Protein AF-A0AAE9AAY5-F1 (afdb_monomer_lite)

Structure (mmCIF, N/CA/C/O backbone):
data_AF-A0AAE9AAY5-F1
#
_entry.id   AF-A0AAE9AAY5-F1
#
loop_
_atom_site.group_PDB
_atom_site.id
_atom_site.type_symbol
_atom_site.label_atom_id
_atom_site.label_alt_id
_atom_site.label_comp_id
_atom_site.label_asym_id
_atom_site.label_entity_id
_atom_site.label_seq_id
_atom_site.pdbx_PDB_ins_code
_atom_site.Cartn_x
_atom_site.Cartn_y
_atom_site.Cartn_z
_atom_site.occupancy
_atom_site.B_iso_or_equiv
_atom_site.auth_seq_id
_atom_site.auth_comp_id
_atom_site.auth_asym_id
_atom_site.auth_atom_id
_atom_site.pdbx_PDB_model_num
ATOM 1 N N . MET A 1 1 ? 71.561 37.597 -161.213 1.00 54.75 1 MET A N 1
ATOM 2 C CA . MET A 1 1 ? 71.718 37.042 -159.851 1.00 54.75 1 MET A CA 1
ATOM 3 C C . MET A 1 1 ? 71.794 35.532 -160.003 1.00 54.75 1 MET A C 1
ATOM 5 O O . MET A 1 1 ? 70.987 35.009 -160.759 1.00 54.75 1 MET A O 1
ATOM 9 N N . ASP A 1 2 ? 72.793 34.880 -159.408 1.00 61.69 2 ASP A N 1
ATOM 10 C CA . ASP A 1 2 ? 73.158 33.480 -159.681 1.00 61.69 2 ASP A CA 1
ATOM 11 C C . ASP A 1 2 ? 72.419 32.521 -158.727 1.00 61.69 2 ASP A C 1
ATOM 13 O O . ASP A 1 2 ? 72.527 32.661 -157.506 1.00 61.69 2 ASP A O 1
ATOM 17 N N . ALA A 1 3 ? 71.618 31.597 -159.265 1.00 63.41 3 ALA A N 1
ATOM 18 C CA . ALA A 1 3 ? 70.645 30.808 -158.497 1.00 63.41 3 ALA A CA 1
ATOM 19 C C . ALA A 1 3 ? 71.297 29.842 -157.487 1.00 63.41 3 ALA A C 1
ATOM 21 O O . ALA A 1 3 ? 70.730 29.581 -156.426 1.00 63.41 3 ALA A O 1
ATOM 22 N N . GLU A 1 4 ? 72.517 29.372 -157.762 1.00 66.75 4 GLU A N 1
ATOM 23 C CA . GLU A 1 4 ? 73.290 28.533 -156.833 1.00 66.75 4 GLU A CA 1
ATOM 24 C C . GLU A 1 4 ? 73.711 29.276 -155.560 1.00 66.75 4 GLU A C 1
ATOM 26 O O . GLU A 1 4 ? 73.834 28.671 -154.494 1.00 66.75 4 GLU A O 1
ATOM 31 N N . LYS A 1 5 ? 73.919 30.594 -155.650 1.00 67.56 5 LYS A N 1
ATOM 32 C CA . LYS A 1 5 ? 74.363 31.403 -154.512 1.00 67.56 5 LYS A CA 1
ATOM 33 C C . LYS A 1 5 ? 73.232 31.614 -153.503 1.00 67.56 5 LYS A C 1
ATOM 35 O O . LYS A 1 5 ? 73.453 31.488 -152.306 1.00 67.56 5 LYS A O 1
ATOM 40 N N . ILE A 1 6 ? 72.016 31.824 -154.010 1.00 68.81 6 ILE A N 1
ATOM 41 C CA . ILE A 1 6 ? 70.795 31.976 -153.208 1.00 68.81 6 ILE A CA 1
ATOM 42 C C . ILE A 1 6 ? 70.452 30.667 -152.480 1.00 68.81 6 ILE A C 1
ATOM 44 O O . ILE A 1 6 ? 70.093 30.693 -151.308 1.00 68.81 6 ILE A O 1
ATOM 48 N N . ASN A 1 7 ? 70.606 29.509 -153.132 1.00 72.06 7 ASN A N 1
ATOM 49 C CA . ASN A 1 7 ? 70.288 28.221 -152.506 1.00 72.06 7 ASN A CA 1
ATOM 50 C C . ASN A 1 7 ? 71.229 27.889 -151.328 1.00 72.06 7 ASN A C 1
ATOM 52 O O . ASN A 1 7 ? 70.778 27.424 -150.286 1.00 72.06 7 ASN A O 1
ATOM 56 N N . LYS A 1 8 ? 72.525 28.213 -151.449 1.00 72.69 8 LYS A N 1
ATOM 57 C CA . LYS A 1 8 ? 73.493 28.081 -150.344 1.00 72.69 8 LYS A CA 1
ATOM 58 C C . LYS A 1 8 ? 73.204 29.017 -149.170 1.00 72.69 8 LYS A C 1
ATOM 60 O O . LYS A 1 8 ? 73.413 28.623 -148.026 1.00 72.69 8 LYS A O 1
ATOM 65 N N . GLU A 1 9 ? 72.744 30.238 -149.439 1.00 73.00 9 GLU A N 1
ATOM 66 C CA . GLU A 1 9 ? 72.338 31.185 -148.392 1.00 73.00 9 GLU A CA 1
ATOM 67 C C . GLU A 1 9 ? 71.085 30.685 -147.652 1.00 73.00 9 GLU A C 1
ATOM 69 O O . GLU A 1 9 ? 71.072 30.687 -146.422 1.00 73.00 9 GLU A O 1
ATOM 74 N N . TYR A 1 10 ? 70.094 30.134 -148.365 1.00 75.88 10 TYR A N 1
ATOM 75 C CA . TYR A 1 10 ? 68.924 29.508 -147.737 1.00 75.88 10 TYR A CA 1
ATOM 76 C C . TYR A 1 10 ? 69.274 28.261 -146.917 1.00 75.88 10 TYR A C 1
ATOM 78 O O . TYR A 1 10 ? 68.740 28.091 -145.825 1.00 75.88 10 TYR A O 1
ATOM 86 N N . GLU A 1 11 ? 70.178 27.398 -147.390 1.00 74.62 11 GLU A N 1
ATOM 87 C CA . GLU A 1 11 ? 70.647 26.244 -146.608 1.00 74.62 11 GLU A CA 1
ATOM 88 C C . GLU A 1 11 ? 71.372 26.680 -145.326 1.00 74.62 11 GLU A C 1
ATOM 90 O O . GLU A 1 11 ? 71.161 26.088 -144.265 1.00 74.62 11 GLU A O 1
ATOM 95 N N . GLN A 1 12 ? 72.183 27.742 -145.392 1.00 75.81 12 GLN A N 1
ATOM 96 C CA . GLN A 1 12 ? 72.840 28.319 -144.217 1.00 75.81 12 GLN A CA 1
ATOM 97 C C . GLN A 1 12 ? 71.841 28.949 -143.239 1.00 75.81 12 GLN A C 1
ATOM 99 O O . GLN A 1 12 ? 71.964 28.729 -142.033 1.00 75.81 12 GLN A O 1
ATOM 104 N N . GLU A 1 13 ? 70.838 29.683 -143.723 1.00 76.69 13 GLU A N 1
ATOM 105 C CA . GLU A 1 13 ? 69.767 30.222 -142.877 1.00 76.69 13 GLU A CA 1
ATOM 106 C C . GLU A 1 13 ? 68.936 29.110 -142.229 1.00 76.69 13 GLU A C 1
ATOM 108 O O . GLU A 1 13 ? 68.623 29.194 -141.040 1.00 76.69 13 GLU A O 1
ATOM 113 N N . LEU A 1 14 ? 68.629 28.036 -142.964 1.00 80.00 14 LEU A N 1
ATOM 114 C CA . LEU A 1 14 ? 67.888 26.888 -142.440 1.00 80.00 14 LEU A CA 1
ATOM 115 C C . LEU A 1 14 ? 68.685 26.158 -141.348 1.00 80.00 14 LEU A C 1
ATOM 117 O O . LEU A 1 14 ? 68.128 25.817 -140.305 1.00 80.00 14 LEU A O 1
ATOM 121 N N . LEU A 1 15 ? 69.994 25.972 -141.551 1.00 77.25 15 LEU A N 1
ATOM 122 C CA . LEU A 1 15 ? 70.908 25.406 -140.553 1.00 77.25 15 LEU A CA 1
ATOM 123 C C . LEU A 1 15 ? 71.020 26.296 -139.310 1.00 77.25 15 LEU A C 1
ATOM 125 O O . LEU A 1 15 ? 70.983 25.789 -138.191 1.00 77.25 15 LEU A O 1
ATOM 129 N N . LEU A 1 16 ? 71.109 27.619 -139.479 1.00 78.81 16 LEU A N 1
ATOM 130 C CA . LEU A 1 16 ? 71.122 28.571 -138.364 1.00 78.81 16 LEU A CA 1
ATOM 131 C C . LEU A 1 16 ? 69.798 28.564 -137.591 1.00 78.81 16 LEU A C 1
ATOM 133 O O . LEU A 1 16 ? 69.813 28.614 -136.361 1.00 78.81 16 LEU A O 1
ATOM 137 N N . LEU A 1 17 ? 68.661 28.459 -138.283 1.00 81.00 17 LEU A N 1
ATOM 138 C CA . LEU A 1 17 ? 67.335 28.313 -137.674 1.00 81.00 17 LEU A CA 1
ATOM 139 C C . LEU A 1 17 ? 67.209 27.003 -136.890 1.00 81.00 17 LEU A C 1
ATOM 141 O O . LEU A 1 17 ? 66.719 27.017 -135.760 1.00 81.00 17 LEU A O 1
ATOM 145 N N . GLN A 1 18 ? 67.690 25.888 -137.446 1.00 78.69 18 GLN A N 1
ATOM 146 C CA . GLN A 1 18 ? 67.718 24.591 -136.766 1.00 78.69 18 GLN A CA 1
ATOM 147 C C . GLN A 1 18 ? 68.624 24.618 -135.531 1.00 78.69 18 GLN A C 1
ATOM 149 O O . GLN A 1 18 ? 68.211 24.167 -134.462 1.00 78.69 18 GLN A O 1
ATOM 154 N N . LEU A 1 19 ? 69.819 25.207 -135.642 1.00 80.88 19 LEU A N 1
ATOM 155 C CA . LEU A 1 19 ? 70.754 25.351 -134.528 1.00 80.88 19 LEU A CA 1
ATOM 156 C C . LEU A 1 19 ? 70.164 26.228 -133.412 1.00 80.88 19 LEU A C 1
ATOM 158 O O . LEU A 1 19 ? 70.191 25.834 -132.248 1.00 80.88 19 LEU A O 1
ATOM 162 N N . ASN A 1 20 ? 69.560 27.373 -133.754 1.00 82.06 20 ASN A N 1
ATOM 163 C CA . ASN A 1 20 ? 68.877 28.236 -132.783 1.00 82.06 20 ASN A CA 1
ATOM 164 C C . ASN A 1 20 ? 67.676 27.539 -132.128 1.00 82.06 20 ASN A C 1
ATOM 166 O O . ASN A 1 20 ? 67.448 27.706 -130.930 1.00 82.06 20 ASN A O 1
ATOM 170 N N . GLY A 1 21 ? 66.912 26.755 -132.895 1.00 80.69 21 GLY A N 1
ATOM 171 C CA . GLY A 1 21 ? 65.806 25.949 -132.377 1.00 80.69 21 GLY A CA 1
ATOM 172 C C . GLY A 1 21 ? 66.282 24.898 -131.374 1.00 80.69 21 GLY A C 1
ATOM 173 O O . GLY A 1 21 ? 65.744 24.810 -130.271 1.00 80.69 21 GLY A O 1
ATOM 174 N N . MET A 1 22 ? 67.345 24.161 -131.709 1.00 84.31 22 MET A N 1
ATOM 175 C CA . MET A 1 22 ? 67.962 23.181 -130.810 1.00 84.31 22 MET A CA 1
ATOM 176 C C . MET A 1 22 ? 68.548 23.827 -129.552 1.00 84.31 22 MET A C 1
ATOM 178 O O . MET A 1 22 ? 68.373 23.297 -128.457 1.00 84.31 22 MET A O 1
ATOM 182 N N . MET A 1 23 ? 69.211 24.981 -129.676 1.00 83.25 23 MET A N 1
ATOM 183 C CA . MET A 1 23 ? 69.755 25.704 -128.523 1.00 83.25 23 MET A CA 1
ATOM 184 C C . MET A 1 23 ? 68.657 26.159 -127.556 1.00 83.25 23 MET A C 1
ATOM 186 O O . MET A 1 23 ? 68.805 25.974 -126.350 1.00 83.25 23 MET A O 1
ATOM 190 N N . LYS A 1 24 ? 67.539 26.692 -128.067 1.00 83.38 24 LYS A N 1
ATOM 191 C CA . LYS A 1 24 ? 66.390 27.081 -127.233 1.00 83.38 24 LYS A CA 1
ATOM 192 C C . LYS A 1 24 ? 65.757 25.885 -126.528 1.00 83.38 24 LYS A C 1
ATOM 194 O O . LYS A 1 24 ? 65.498 25.975 -125.333 1.00 83.38 24 LYS A O 1
ATOM 199 N N . LEU A 1 25 ? 65.584 24.762 -127.230 1.00 84.06 25 LEU A N 1
ATOM 200 C CA . LEU A 1 25 ? 65.068 23.525 -126.635 1.00 84.06 25 LEU A CA 1
ATOM 201 C C . LEU A 1 25 ? 65.981 23.002 -125.521 1.00 84.06 25 LEU A C 1
ATOM 203 O O . LEU A 1 25 ? 65.495 22.626 -124.461 1.00 84.06 25 LEU A O 1
ATOM 207 N N . HIS A 1 26 ? 67.301 23.025 -125.717 1.00 83.56 26 HIS A N 1
ATOM 208 C CA . HIS A 1 26 ? 68.247 22.649 -124.665 1.00 83.56 26 HIS A CA 1
ATOM 209 C C . HIS A 1 26 ? 68.223 23.605 -123.468 1.00 83.56 26 HIS A C 1
ATOM 211 O O . HIS A 1 26 ? 68.395 23.167 -122.330 1.00 83.56 26 HIS A O 1
ATOM 217 N N . GLU A 1 27 ? 68.021 24.903 -123.693 1.00 85.00 27 GLU A N 1
ATOM 218 C CA . GLU A 1 27 ? 67.914 25.875 -122.607 1.00 85.00 27 GLU A CA 1
ATOM 219 C C . GLU A 1 27 ? 66.605 25.712 -121.817 1.00 85.00 27 GLU A C 1
ATOM 221 O O . GLU A 1 27 ? 66.620 25.779 -120.586 1.00 85.00 27 GLU A O 1
ATOM 226 N N . GLU A 1 28 ? 65.489 25.452 -122.501 1.00 85.44 28 GLU A N 1
ATOM 227 C CA . GLU A 1 28 ? 64.200 25.132 -121.880 1.00 85.44 28 GLU A CA 1
ATOM 228 C C . GLU A 1 28 ? 64.255 23.813 -121.106 1.00 85.44 28 GLU A C 1
ATOM 230 O O . GLU A 1 28 ? 63.837 23.778 -119.949 1.00 85.44 28 GLU A O 1
ATOM 235 N N . ASP A 1 29 ? 64.850 22.762 -121.676 1.00 87.62 29 ASP A N 1
ATOM 236 C CA . ASP A 1 29 ? 65.021 21.479 -120.991 1.00 87.62 29 ASP A CA 1
ATOM 237 C C . ASP A 1 29 ? 65.925 21.625 -119.759 1.00 87.62 29 ASP A C 1
ATOM 239 O O . ASP A 1 29 ? 65.609 21.124 -118.681 1.00 87.62 29 ASP A O 1
ATOM 243 N N . ARG A 1 30 ? 67.001 22.418 -119.848 1.00 87.19 30 ARG A N 1
ATOM 244 C CA . ARG A 1 30 ? 67.844 22.736 -118.688 1.00 87.19 30 ARG A CA 1
ATOM 245 C C . ARG A 1 30 ? 67.068 23.488 -117.603 1.00 87.19 30 ARG A C 1
ATOM 247 O O . ARG A 1 30 ? 67.206 23.148 -116.427 1.00 87.19 30 ARG A O 1
ATOM 254 N N . LYS A 1 31 ? 66.263 24.494 -117.965 1.00 88.50 31 LYS A N 1
ATOM 255 C CA . LYS A 1 31 ? 65.409 25.226 -117.009 1.00 88.50 31 LYS A CA 1
ATOM 256 C C . LYS A 1 31 ? 64.396 24.289 -116.356 1.00 88.50 31 LYS A C 1
ATOM 258 O O . LYS A 1 31 ? 64.245 24.321 -115.137 1.00 88.50 31 LYS A O 1
ATOM 263 N N . HIS A 1 32 ? 63.782 23.407 -117.140 1.00 86.94 32 HIS A N 1
ATOM 264 C CA . HIS A 1 32 ? 62.819 22.431 -116.648 1.00 86.94 32 HIS A CA 1
ATOM 265 C C . HIS A 1 32 ? 63.464 21.402 -115.709 1.00 86.94 32 HIS A C 1
ATOM 267 O O . HIS A 1 32 ? 62.937 21.123 -114.633 1.00 86.94 32 HIS A O 1
ATOM 273 N N . GLN A 1 33 ? 64.648 20.887 -116.051 1.00 87.38 33 GLN A N 1
ATOM 274 C CA . GLN A 1 33 ? 65.421 19.996 -115.183 1.00 87.38 33 GLN A CA 1
ATOM 275 C C . GLN A 1 33 ? 65.824 20.681 -113.870 1.00 87.38 33 GLN A C 1
ATOM 277 O O . GLN A 1 33 ? 65.770 20.062 -112.803 1.00 87.38 33 GLN A O 1
ATOM 282 N N . GLU A 1 34 ? 66.205 21.959 -113.917 1.00 89.56 34 GLU A N 1
ATOM 283 C CA . GLU A 1 34 ? 66.551 22.724 -112.720 1.00 89.56 34 GLU A CA 1
ATOM 284 C C . GLU A 1 34 ? 65.325 22.977 -111.827 1.00 89.56 34 GLU A C 1
ATOM 286 O O . GLU A 1 34 ? 65.406 22.806 -110.606 1.00 89.56 34 GLU A O 1
ATOM 291 N N . GLU A 1 35 ? 64.177 23.305 -112.420 1.00 89.44 35 GLU A N 1
ATOM 292 C CA . GLU A 1 35 ? 62.899 23.469 -111.725 1.00 89.44 35 GLU A CA 1
ATOM 293 C C . GLU A 1 35 ? 62.424 22.155 -111.087 1.00 89.44 35 GLU A C 1
ATOM 295 O O . GLU A 1 35 ? 62.095 22.126 -109.899 1.00 89.44 35 GLU A O 1
ATOM 300 N N . LEU A 1 36 ? 62.499 21.040 -111.819 1.00 90.12 36 LEU A N 1
ATOM 301 C CA . LEU A 1 36 ? 62.235 19.695 -111.301 1.00 90.12 36 LEU A CA 1
ATOM 302 C C . LEU A 1 36 ? 63.135 19.359 -110.111 1.00 90.12 36 LEU A C 1
ATOM 304 O O . LEU A 1 36 ? 62.668 18.794 -109.119 1.00 90.12 36 LEU A O 1
ATOM 308 N N . ARG A 1 37 ? 64.426 19.709 -110.177 1.00 90.06 37 ARG A N 1
ATOM 309 C CA . ARG A 1 37 ? 65.364 19.476 -109.073 1.00 90.06 37 ARG A CA 1
ATOM 310 C C . ARG A 1 37 ? 64.985 20.294 -107.838 1.00 90.06 37 ARG A C 1
ATOM 312 O O . ARG A 1 37 ? 64.978 19.744 -106.738 1.00 90.06 37 ARG A O 1
ATOM 319 N N . ARG A 1 38 ? 64.636 21.574 -108.013 1.00 90.50 38 ARG A N 1
ATOM 320 C CA . ARG A 1 38 ? 64.182 22.452 -106.919 1.00 90.50 38 ARG A CA 1
ATOM 321 C C . ARG A 1 38 ? 62.870 21.963 -106.311 1.00 90.50 38 ARG A C 1
ATOM 323 O O . ARG A 1 38 ? 62.762 21.900 -105.092 1.00 90.50 38 ARG A O 1
ATOM 330 N N . ASN A 1 39 ? 61.909 21.547 -107.133 1.00 91.94 39 ASN A N 1
ATOM 331 C CA . ASN A 1 39 ? 60.630 21.023 -106.658 1.00 91.94 39 ASN A CA 1
ATOM 332 C C . ASN A 1 39 ? 60.819 19.719 -105.864 1.00 91.94 39 ASN A C 1
ATOM 334 O O . ASN A 1 39 ? 60.315 19.594 -104.752 1.00 91.94 39 ASN A O 1
ATOM 338 N N . LYS A 1 40 ? 61.651 18.787 -106.354 1.00 90.62 40 LYS A N 1
ATOM 339 C CA . LYS A 1 40 ? 62.005 17.566 -105.607 1.00 90.62 40 LYS A CA 1
ATOM 340 C C . LYS A 1 40 ? 62.656 17.873 -104.256 1.00 90.62 40 LYS A C 1
ATOM 342 O O . LYS A 1 40 ? 62.327 17.221 -103.267 1.00 90.62 40 LYS A O 1
ATOM 347 N N . GLN A 1 41 ? 63.555 18.858 -104.199 1.00 90.62 41 GLN A N 1
ATOM 348 C CA . GLN A 1 41 ? 64.175 19.292 -102.943 1.00 90.62 41 GLN A CA 1
ATOM 349 C C . GLN A 1 41 ? 63.150 19.919 -101.990 1.00 90.62 41 GLN A C 1
ATOM 351 O O . GLN A 1 41 ? 63.079 19.511 -100.834 1.00 90.62 41 GLN A O 1
ATOM 356 N N . ASN A 1 42 ? 62.315 20.842 -102.469 1.00 92.81 42 ASN A N 1
ATOM 357 C CA . ASN A 1 42 ? 61.271 21.479 -101.661 1.00 92.81 42 ASN A CA 1
ATOM 358 C C . ASN A 1 42 ? 60.264 20.458 -101.126 1.00 92.81 42 ASN A C 1
ATOM 360 O O . ASN A 1 42 ? 59.958 20.469 -99.936 1.00 92.81 42 ASN A O 1
ATOM 364 N N . HIS A 1 43 ? 59.816 19.531 -101.974 1.00 92.19 43 HIS A N 1
ATOM 365 C CA . HIS A 1 43 ? 58.942 18.437 -101.571 1.00 92.19 43 HIS A CA 1
ATOM 366 C C . HIS A 1 43 ? 59.603 17.559 -100.504 1.00 92.19 43 HIS A C 1
ATOM 368 O O . HIS A 1 43 ? 58.975 17.237 -99.501 1.00 92.19 43 HIS A O 1
ATOM 374 N N . HIS A 1 44 ? 60.886 17.216 -100.660 1.00 91.94 44 HIS A N 1
ATOM 375 C CA . HIS A 1 44 ? 61.617 16.467 -99.638 1.00 91.94 44 HIS A CA 1
ATOM 376 C C . HIS A 1 44 ? 61.652 17.210 -98.293 1.00 91.94 44 HIS A C 1
ATOM 378 O O . HIS A 1 44 ? 61.306 16.622 -97.269 1.00 91.94 44 HIS A O 1
ATOM 384 N N . TYR A 1 45 ? 61.998 18.501 -98.286 1.00 92.94 45 TYR A N 1
ATOM 385 C CA . TYR A 1 45 ? 62.008 19.312 -97.063 1.00 92.94 45 TYR A CA 1
ATOM 386 C C . TYR A 1 45 ? 60.623 19.429 -96.424 1.00 92.94 45 TYR A C 1
ATOM 388 O O . TYR A 1 45 ? 60.495 19.328 -95.204 1.00 92.94 45 TYR A O 1
ATOM 396 N N . GLU A 1 46 ? 59.578 19.605 -97.230 1.00 92.56 46 GLU A N 1
ATOM 397 C CA . GLU A 1 46 ? 58.209 19.669 -96.734 1.00 92.56 46 GLU A CA 1
ATOM 398 C C . GLU A 1 46 ? 57.757 18.335 -96.136 1.00 92.56 46 GLU A C 1
ATOM 400 O O . GLU A 1 46 ? 57.213 18.323 -95.032 1.00 92.56 46 GLU A O 1
ATOM 405 N N . MET A 1 47 ? 58.066 17.211 -96.786 1.00 93.12 47 MET A N 1
ATOM 406 C CA . MET A 1 47 ? 57.768 15.882 -96.255 1.00 93.12 47 MET A CA 1
ATOM 407 C C . MET A 1 47 ? 58.520 15.601 -94.951 1.00 93.12 47 MET A C 1
ATOM 409 O O . MET A 1 47 ? 57.940 15.029 -94.032 1.00 93.12 47 MET A O 1
ATOM 413 N N . VAL A 1 48 ? 59.783 16.021 -94.828 1.00 92.94 48 VAL A N 1
ATOM 414 C CA . VAL A 1 48 ? 60.546 15.903 -93.573 1.00 92.94 48 VAL A CA 1
ATOM 415 C C . VAL A 1 48 ? 59.921 16.765 -92.474 1.00 92.94 48 VAL A C 1
ATOM 417 O O . VAL A 1 48 ? 59.726 16.284 -91.359 1.00 92.94 48 VAL A O 1
ATOM 420 N N . ARG A 1 49 ? 59.537 18.009 -92.785 1.00 94.19 49 ARG A N 1
ATOM 421 C CA . ARG A 1 49 ? 58.864 18.909 -91.836 1.00 94.19 49 ARG A CA 1
ATOM 422 C C . ARG A 1 49 ? 57.527 18.342 -91.358 1.00 94.19 49 ARG A C 1
ATOM 424 O O . ARG A 1 49 ? 57.240 18.403 -90.167 1.00 94.19 49 ARG A O 1
ATOM 431 N N . LEU A 1 50 ? 56.710 17.818 -92.273 1.00 93.81 50 LEU A N 1
ATOM 432 C CA . LEU A 1 50 ? 55.409 17.229 -91.949 1.00 93.81 50 LEU A CA 1
ATOM 433 C C . LEU A 1 50 ? 55.565 15.990 -91.064 1.00 93.81 50 LEU A C 1
ATOM 435 O O . LEU A 1 50 ? 54.883 15.904 -90.050 1.00 93.81 50 LEU A O 1
ATOM 439 N N . ARG A 1 51 ? 56.522 15.103 -91.368 1.00 92.25 51 ARG A N 1
ATOM 440 C CA . ARG A 1 51 ? 56.846 13.957 -90.497 1.00 92.25 51 ARG A CA 1
ATOM 441 C C . ARG A 1 51 ? 57.332 14.394 -89.115 1.00 92.25 51 ARG A C 1
ATOM 443 O O . ARG A 1 51 ? 56.968 13.775 -88.123 1.00 92.25 51 ARG A O 1
ATOM 450 N N . GLY A 1 52 ? 58.131 15.462 -89.041 1.00 92.00 52 GLY A N 1
ATOM 451 C CA . GLY A 1 52 ? 58.557 16.049 -87.768 1.00 92.00 52 GLY A CA 1
ATOM 452 C C . GLY A 1 52 ? 57.369 16.519 -86.925 1.00 92.00 52 GLY A C 1
ATOM 453 O O . GLY A 1 52 ? 57.254 16.136 -85.765 1.00 92.00 52 GLY A O 1
ATOM 454 N N . LYS A 1 53 ? 56.435 17.267 -87.530 1.00 93.81 53 LYS A N 1
ATOM 455 C CA . LYS A 1 53 ? 55.204 17.718 -86.859 1.00 93.81 53 LYS A CA 1
ATOM 456 C C . LYS A 1 53 ? 54.308 16.561 -86.423 1.00 93.81 53 LYS A C 1
ATOM 458 O O . LYS A 1 53 ? 53.829 16.563 -85.295 1.00 93.81 53 LYS A O 1
ATOM 463 N N . GLU A 1 54 ? 54.116 15.569 -87.288 1.00 93.31 54 GLU A N 1
ATOM 464 C CA . GLU A 1 54 ? 53.340 14.369 -86.967 1.00 93.31 54 GLU A CA 1
ATOM 465 C C . GLU A 1 54 ? 53.950 13.628 -85.767 1.00 93.31 54 GLU A C 1
ATOM 467 O O . GLU A 1 54 ? 53.236 13.269 -84.833 1.00 93.31 54 GLU A O 1
ATOM 472 N N . SER A 1 55 ? 55.277 13.475 -85.734 1.00 93.19 55 SER A N 1
ATOM 473 C CA . SER A 1 55 ? 55.977 12.858 -84.603 1.00 93.19 55 SER A CA 1
ATOM 474 C C . SER A 1 55 ? 55.826 13.659 -83.303 1.00 93.19 55 SER A C 1
ATOM 476 O O . SER A 1 55 ? 55.682 13.061 -82.236 1.00 93.19 55 SER A O 1
ATOM 478 N N . GLU A 1 56 ? 55.863 14.993 -83.360 1.00 94.06 56 GLU A N 1
ATOM 479 C CA . GLU A 1 56 ? 55.655 15.855 -82.187 1.00 94.06 56 GLU A CA 1
ATOM 480 C C . GLU A 1 56 ? 54.219 15.766 -81.652 1.00 94.06 56 GLU A C 1
ATOM 482 O O . GLU A 1 56 ? 54.009 15.691 -80.440 1.00 94.06 56 GLU A O 1
ATOM 487 N N . GLU A 1 57 ? 53.221 15.761 -82.537 1.00 92.88 57 GLU A N 1
ATOM 488 C CA . GLU A 1 57 ? 51.815 15.610 -82.158 1.00 92.88 57 GLU A CA 1
ATOM 489 C C . GLU A 1 57 ? 51.543 14.227 -81.564 1.00 92.88 57 GLU A C 1
ATOM 491 O O . GLU A 1 57 ? 50.931 14.131 -80.498 1.00 92.88 57 GLU A O 1
ATOM 496 N N . GLN A 1 58 ? 52.078 13.166 -82.175 1.00 92.50 58 GLN A N 1
ATOM 497 C CA . GLN A 1 58 ? 51.994 11.810 -81.629 1.00 92.50 58 GLN A CA 1
ATOM 498 C C . GLN A 1 58 ? 52.624 11.723 -80.232 1.00 92.50 58 GLN A C 1
ATOM 500 O O . GLN A 1 58 ? 52.034 11.122 -79.333 1.00 92.50 58 GLN A O 1
ATOM 505 N N . HIS A 1 59 ? 53.773 12.369 -80.007 1.00 94.06 59 HIS A N 1
ATOM 506 C CA . HIS A 1 59 ? 54.392 12.415 -78.682 1.00 94.06 59 HIS A CA 1
ATOM 507 C C . HIS A 1 59 ? 53.509 13.144 -77.655 1.00 94.06 59 HIS A C 1
ATOM 509 O O . HIS A 1 59 ? 53.340 12.659 -76.536 1.00 94.06 59 HIS A O 1
ATOM 515 N N . LYS A 1 60 ? 52.899 14.281 -78.020 1.00 94.94 60 LYS A N 1
ATOM 516 C CA . LYS A 1 60 ? 51.984 15.024 -77.130 1.00 94.94 60 LYS A CA 1
ATOM 517 C C . LYS A 1 60 ? 50.748 14.209 -76.756 1.00 94.94 60 LYS A C 1
ATOM 519 O O . LYS A 1 60 ? 50.349 14.222 -75.593 1.00 94.94 60 LYS A O 1
ATOM 524 N N . VAL A 1 61 ? 50.164 13.483 -77.711 1.00 94.94 61 VAL A N 1
ATOM 525 C CA . VAL A 1 61 ? 49.026 12.587 -77.451 1.00 94.94 61 VAL A CA 1
ATOM 526 C C . VAL A 1 61 ? 49.432 11.484 -76.475 1.00 94.94 61 VAL A C 1
ATOM 528 O O . VAL A 1 61 ? 48.741 11.271 -75.481 1.00 94.94 61 VAL A O 1
ATOM 531 N N . GLN A 1 62 ? 50.583 10.841 -76.694 1.00 93.94 62 GLN A N 1
ATOM 532 C CA . GLN A 1 62 ? 51.092 9.814 -75.780 1.00 93.94 62 GLN A CA 1
ATOM 533 C C . GLN A 1 62 ? 51.362 10.365 -74.374 1.00 93.94 62 GLN A C 1
ATOM 535 O O . GLN A 1 62 ? 51.054 9.701 -73.386 1.00 93.94 62 GLN A O 1
ATOM 540 N N . GLU A 1 63 ? 51.923 11.570 -74.255 1.00 94.81 63 GLU A N 1
ATOM 541 C CA . GLU A 1 63 ? 52.165 12.206 -72.957 1.00 94.81 63 GLU A CA 1
ATOM 542 C C . GLU A 1 63 ? 50.854 12.534 -72.231 1.00 94.81 63 GLU A C 1
ATOM 544 O O . GLU A 1 63 ? 50.727 12.270 -71.033 1.00 94.81 63 GLU A O 1
ATOM 549 N N . PHE A 1 64 ? 49.859 13.058 -72.951 1.00 95.75 64 PHE A N 1
ATOM 550 C CA . PHE A 1 64 ? 48.534 13.322 -72.398 1.00 95.75 64 PHE A CA 1
ATOM 551 C C . PHE A 1 64 ? 47.850 12.034 -71.930 1.00 95.75 64 PHE A C 1
ATOM 553 O O . PHE A 1 64 ? 47.328 11.988 -70.818 1.00 95.75 64 PHE A O 1
ATOM 560 N N . GLU A 1 65 ? 47.895 10.963 -72.727 1.00 94.25 65 GLU A N 1
ATOM 561 C CA . GLU A 1 65 ? 47.329 9.675 -72.321 1.00 94.25 65 GLU A CA 1
ATOM 562 C C . GLU A 1 65 ? 48.035 9.089 -71.102 1.00 94.25 65 GLU A C 1
ATOM 564 O O . GLU A 1 65 ? 47.361 8.586 -70.202 1.00 94.25 65 GLU A O 1
ATOM 569 N N . ARG A 1 66 ? 49.366 9.203 -71.021 1.00 94.88 66 ARG A N 1
ATOM 570 C CA . ARG A 1 66 ? 50.119 8.792 -69.828 1.00 94.88 66 ARG A CA 1
ATOM 571 C C . ARG A 1 66 ? 49.663 9.560 -68.590 1.00 94.88 66 ARG A C 1
ATOM 573 O O . ARG A 1 66 ? 49.359 8.924 -67.585 1.00 94.88 66 ARG A O 1
ATOM 580 N N . LYS A 1 67 ? 49.555 10.892 -68.673 1.00 95.62 67 LYS A N 1
ATOM 581 C CA . LYS A 1 67 ? 49.080 11.735 -67.559 1.00 95.62 67 LYS A CA 1
ATOM 582 C C . LYS A 1 67 ? 47.649 11.391 -67.154 1.00 95.62 67 LYS A C 1
ATOM 584 O O . LYS A 1 67 ? 47.389 11.226 -65.969 1.00 95.62 67 LYS A O 1
ATOM 589 N N . ARG A 1 68 ? 46.748 11.195 -68.121 1.00 95.75 68 ARG A N 1
ATOM 590 C CA . ARG A 1 68 ? 45.353 10.798 -67.872 1.00 95.75 68 ARG A CA 1
ATOM 591 C C . ARG A 1 68 ? 45.263 9.456 -67.143 1.00 95.75 68 ARG A C 1
ATOM 593 O O . ARG A 1 68 ? 44.479 9.314 -66.212 1.00 95.75 68 ARG A O 1
ATOM 600 N N . VAL A 1 69 ? 46.057 8.464 -67.557 1.00 95.69 69 VAL A N 1
ATOM 601 C CA . VAL A 1 69 ? 46.097 7.149 -66.893 1.00 95.69 69 VAL A CA 1
ATOM 602 C C . VAL A 1 69 ? 46.680 7.263 -65.486 1.00 95.69 69 VAL A C 1
ATOM 604 O O . VAL A 1 69 ? 46.166 6.637 -64.563 1.00 95.69 69 VAL A O 1
ATOM 607 N N . GLU A 1 70 ? 47.737 8.052 -65.303 1.00 95.12 70 GLU A N 1
ATOM 608 C CA . GLU A 1 70 ? 48.335 8.268 -63.986 1.00 95.12 70 GLU A CA 1
ATOM 609 C C . GLU A 1 70 ? 47.366 8.966 -63.023 1.00 95.12 70 GLU A C 1
ATOM 611 O O . GLU A 1 70 ? 47.195 8.509 -61.896 1.00 95.12 70 GLU A O 1
ATOM 616 N N . GLU A 1 71 ? 46.682 10.016 -63.474 1.00 94.88 71 GLU A N 1
ATOM 617 C CA . GLU A 1 71 ? 45.664 10.725 -62.694 1.00 94.88 71 GLU A CA 1
ATOM 618 C C . GLU A 1 71 ? 44.479 9.814 -62.351 1.00 94.88 71 GLU A C 1
ATOM 620 O O . GLU A 1 71 ? 44.064 9.754 -61.197 1.00 94.88 71 GLU A O 1
ATOM 625 N N . SER A 1 72 ? 44.006 9.011 -63.311 1.00 94.69 72 SER A N 1
ATOM 626 C CA . SER A 1 72 ? 42.958 8.017 -63.060 1.00 94.69 72 SER A CA 1
ATOM 627 C C . SER A 1 72 ? 43.365 7.008 -61.984 1.00 94.69 72 SER A C 1
ATOM 629 O O . SER A 1 72 ? 42.551 6.680 -61.126 1.00 94.69 72 SER A O 1
ATOM 631 N N . ARG A 1 73 ? 44.620 6.537 -61.994 1.00 94.88 73 ARG A N 1
ATOM 632 C CA . ARG A 1 73 ? 45.139 5.622 -60.963 1.00 94.88 73 ARG A CA 1
ATOM 633 C C . ARG A 1 73 ? 45.260 6.293 -59.597 1.00 94.88 73 ARG A C 1
ATOM 635 O O . ARG A 1 73 ? 45.008 5.644 -58.587 1.00 94.88 73 ARG A O 1
ATOM 642 N N . ARG A 1 74 ? 45.652 7.572 -59.552 1.00 96.12 74 ARG A N 1
ATOM 643 C CA . ARG A 1 74 ? 45.712 8.339 -58.298 1.00 96.12 74 ARG A CA 1
ATOM 644 C C . ARG A 1 74 ? 44.322 8.503 -57.696 1.00 96.12 74 ARG A C 1
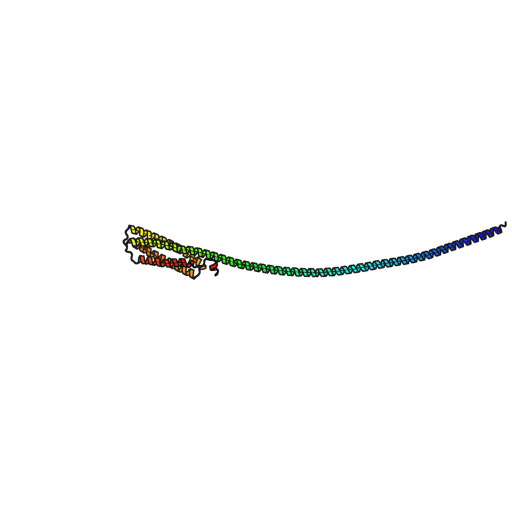ATOM 646 O O . ARG A 1 74 ? 44.144 8.137 -56.542 1.00 96.12 74 ARG A O 1
ATOM 653 N N . HIS A 1 75 ? 43.337 8.932 -58.486 1.00 95.50 75 HIS A N 1
ATOM 654 C CA . HIS A 1 75 ? 41.953 9.046 -58.022 1.00 95.50 75 HIS A CA 1
ATOM 655 C C . HIS A 1 75 ? 41.378 7.700 -57.563 1.00 95.50 75 HIS A C 1
ATOM 657 O O . HIS A 1 75 ? 40.725 7.642 -56.527 1.00 95.50 75 HIS A O 1
ATOM 663 N N . GLU A 1 76 ? 41.645 6.606 -58.284 1.00 95.25 76 GLU A N 1
ATOM 664 C CA . GLU A 1 76 ? 41.213 5.265 -57.866 1.00 95.25 76 GLU A CA 1
ATOM 665 C C . GLU A 1 76 ? 41.833 4.865 -56.516 1.00 95.25 76 GLU A C 1
ATOM 667 O O . GLU A 1 76 ? 41.136 4.367 -55.633 1.00 95.25 76 GLU A O 1
ATOM 672 N N . SER A 1 77 ? 43.123 5.151 -56.314 1.00 95.25 77 SER A N 1
ATOM 673 C CA . SER A 1 77 ? 43.797 4.909 -55.034 1.00 95.25 77 SER A CA 1
ATOM 674 C C . SER A 1 77 ? 43.228 5.763 -53.899 1.00 95.25 77 SER A C 1
ATOM 676 O O . SER A 1 77 ? 42.986 5.242 -52.812 1.00 95.25 77 SER A O 1
ATOM 678 N N . GLU A 1 78 ? 43.001 7.055 -54.138 1.00 96.31 78 GLU A N 1
ATOM 679 C CA . GLU A 1 78 ? 42.435 7.978 -53.147 1.00 96.31 78 GLU A CA 1
ATOM 680 C C . GLU A 1 78 ? 41.012 7.566 -52.748 1.00 96.31 78 GLU A C 1
ATOM 682 O O . GLU A 1 78 ? 40.690 7.541 -51.560 1.00 96.31 78 GLU A O 1
ATOM 687 N N . MET A 1 79 ? 40.182 7.161 -53.714 1.00 95.38 79 MET A N 1
ATOM 688 C CA . MET A 1 79 ? 38.833 6.654 -53.450 1.00 95.38 79 MET A CA 1
ATOM 689 C C . MET A 1 79 ? 38.856 5.381 -52.604 1.00 95.38 79 MET A C 1
ATOM 691 O O . MET A 1 79 ? 38.116 5.296 -51.625 1.00 95.38 79 MET A O 1
ATOM 695 N N . MET A 1 80 ? 39.742 4.428 -52.912 1.00 95.19 80 MET A N 1
ATOM 696 C CA . MET A 1 80 ? 39.893 3.214 -52.101 1.00 95.19 80 MET A CA 1
ATOM 697 C C . MET A 1 80 ? 40.315 3.519 -50.657 1.00 95.19 80 MET A C 1
ATOM 699 O O . MET A 1 80 ? 39.862 2.851 -49.722 1.00 95.19 80 MET A O 1
ATOM 703 N N . ASP A 1 81 ? 41.180 4.513 -50.447 1.00 96.31 81 ASP A N 1
ATOM 704 C CA . ASP A 1 81 ? 41.595 4.911 -49.101 1.00 96.31 81 ASP A CA 1
ATOM 705 C C . ASP A 1 81 ? 40.467 5.626 -48.340 1.00 96.31 81 ASP A C 1
ATOM 707 O O . ASP A 1 81 ? 40.257 5.328 -47.160 1.00 96.31 81 ASP A O 1
ATOM 711 N N . ILE A 1 82 ? 39.686 6.486 -49.006 1.00 96.12 82 ILE A N 1
ATOM 712 C CA . ILE A 1 82 ? 38.496 7.130 -48.423 1.00 96.12 82 ILE A CA 1
ATOM 713 C C . ILE A 1 82 ? 37.450 6.082 -48.033 1.00 96.12 82 ILE A C 1
ATOM 715 O O . ILE A 1 82 ? 36.963 6.091 -46.903 1.00 96.12 82 ILE A O 1
ATOM 719 N N . GLU A 1 83 ? 37.130 5.143 -48.925 1.00 94.75 83 GLU A N 1
ATOM 720 C CA . GLU A 1 83 ? 36.184 4.059 -48.642 1.00 94.75 83 GLU A CA 1
ATOM 721 C C . GLU A 1 83 ? 36.644 3.215 -47.450 1.00 94.75 83 GLU A C 1
ATOM 723 O O . GLU A 1 83 ? 35.850 2.896 -46.563 1.00 94.75 83 GLU A O 1
ATOM 728 N N . ARG A 1 84 ? 37.945 2.912 -47.365 1.00 96.00 84 ARG A N 1
ATOM 729 C CA . ARG A 1 84 ? 38.516 2.182 -46.228 1.00 96.00 84 ARG A CA 1
ATOM 730 C C . ARG A 1 84 ? 38.385 2.958 -44.915 1.00 96.00 84 ARG A C 1
ATOM 732 O O . ARG A 1 84 ? 38.124 2.340 -43.881 1.00 96.00 84 ARG A O 1
ATOM 739 N N . ILE A 1 85 ? 38.612 4.272 -44.922 1.00 96.38 85 ILE A N 1
ATOM 740 C CA . ILE A 1 85 ? 38.468 5.120 -43.728 1.00 96.38 85 ILE A CA 1
ATOM 741 C C . ILE A 1 85 ? 36.999 5.178 -43.307 1.00 96.38 85 ILE A C 1
ATOM 743 O O . ILE A 1 85 ? 36.699 4.880 -42.151 1.00 96.38 85 ILE A O 1
ATOM 747 N N . ASN A 1 86 ? 36.092 5.446 -44.248 1.00 96.31 86 ASN A N 1
ATOM 748 C CA . ASN A 1 86 ? 34.655 5.510 -43.990 1.00 96.31 86 ASN A CA 1
ATOM 749 C C . ASN A 1 86 ? 34.124 4.198 -43.407 1.00 96.31 86 ASN A C 1
ATOM 751 O O . ASN A 1 86 ? 33.414 4.219 -42.407 1.00 96.31 86 ASN A O 1
ATOM 755 N N . LEU A 1 87 ? 34.521 3.047 -43.962 1.00 96.31 87 LEU A N 1
ATOM 756 C CA . LEU A 1 87 ? 34.123 1.740 -43.430 1.00 96.31 87 LEU A CA 1
ATOM 757 C C . LEU A 1 87 ? 34.555 1.556 -41.969 1.00 96.31 87 LEU A C 1
ATOM 759 O O . LEU A 1 87 ? 33.761 1.100 -41.146 1.00 96.31 87 LEU A O 1
ATOM 763 N N . LYS A 1 88 ? 35.788 1.952 -41.629 1.00 96.69 88 LYS A N 1
ATOM 764 C CA . LYS A 1 88 ? 36.301 1.878 -40.252 1.00 96.69 88 LYS A CA 1
ATOM 765 C C . LYS A 1 88 ? 35.585 2.841 -39.309 1.00 96.69 88 LYS A C 1
ATOM 767 O O . LYS A 1 88 ? 35.375 2.504 -38.146 1.00 96.69 88 LYS A O 1
ATOM 772 N N . GLU A 1 89 ? 35.260 4.047 -39.763 1.00 96.50 89 GLU A N 1
ATOM 773 C CA . GLU A 1 89 ? 34.528 5.025 -38.954 1.00 96.50 89 GLU A CA 1
ATOM 774 C C . GLU A 1 89 ? 33.078 4.600 -38.730 1.00 96.50 89 GLU A C 1
ATOM 776 O O . GLU A 1 89 ? 32.604 4.643 -37.597 1.00 96.50 89 GLU A O 1
ATOM 781 N N . GLU A 1 90 ? 32.395 4.100 -39.760 1.00 96.12 90 GLU A N 1
ATOM 782 C CA . GLU A 1 90 ? 31.046 3.560 -39.608 1.00 96.12 90 GLU A CA 1
ATOM 783 C C . GLU A 1 90 ? 31.004 2.364 -38.653 1.00 96.12 90 GLU A C 1
ATOM 785 O O . GLU A 1 90 ? 30.071 2.249 -37.861 1.00 96.12 90 GLU A O 1
ATOM 790 N N . GLU A 1 91 ? 31.989 1.463 -38.717 1.00 96.50 91 GLU A N 1
ATOM 791 C CA . GLU A 1 91 ? 32.093 0.332 -37.791 1.00 96.50 91 GLU A CA 1
ATOM 792 C C . GLU A 1 91 ? 32.264 0.814 -36.344 1.00 96.50 91 GLU A C 1
ATOM 794 O O . GLU A 1 91 ? 31.489 0.418 -35.473 1.00 96.50 91 GLU A O 1
ATOM 799 N N . LYS A 1 92 ? 33.172 1.769 -36.100 1.00 96.69 92 LYS A N 1
ATOM 800 C CA . LYS A 1 92 ? 33.342 2.389 -34.774 1.00 96.69 92 LYS A CA 1
ATOM 801 C C . LYS A 1 92 ? 32.062 3.053 -34.271 1.00 96.69 92 LYS A C 1
ATOM 803 O O . LYS A 1 92 ? 31.699 2.869 -33.112 1.00 96.69 92 LYS A O 1
ATOM 808 N N . LEU A 1 93 ? 31.365 3.799 -35.129 1.00 96.75 93 LEU A N 1
ATOM 809 C CA . LEU A 1 93 ? 30.103 4.453 -34.775 1.00 96.75 93 LEU A CA 1
ATOM 810 C C . LEU A 1 93 ? 29.003 3.432 -34.468 1.00 96.75 93 LEU A C 1
ATOM 812 O O . LEU A 1 93 ? 28.215 3.634 -33.542 1.00 96.75 93 LEU A O 1
ATOM 816 N N . ARG A 1 94 ? 28.941 2.324 -35.218 1.00 96.19 94 ARG A N 1
ATOM 817 C CA . ARG A 1 94 ? 28.012 1.218 -34.950 1.00 96.19 94 ARG A CA 1
ATOM 818 C C . ARG A 1 94 ? 28.293 0.581 -33.588 1.00 96.19 94 ARG A C 1
ATOM 820 O O . ARG A 1 94 ? 27.350 0.390 -32.815 1.00 96.19 94 ARG A O 1
ATOM 827 N N . ASP A 1 95 ? 29.557 0.328 -33.269 1.00 96.56 95 ASP A N 1
ATOM 828 C CA . ASP A 1 95 ? 29.972 -0.254 -31.991 1.00 96.56 95 ASP A CA 1
ATOM 829 C C . ASP A 1 95 ? 29.698 0.679 -30.808 1.00 96.56 95 ASP A C 1
ATOM 831 O O . ASP A 1 95 ? 29.124 0.258 -29.798 1.00 96.56 95 ASP A O 1
ATOM 835 N N . GLU A 1 96 ? 30.040 1.962 -30.934 1.00 97.00 96 GLU A N 1
ATOM 836 C CA . GLU A 1 96 ? 29.792 2.967 -29.900 1.00 97.00 96 GLU A CA 1
ATOM 837 C C . GLU A 1 96 ? 28.291 3.150 -29.652 1.00 97.00 96 GLU A C 1
ATOM 839 O O . GLU A 1 96 ? 27.836 3.106 -28.506 1.00 97.00 96 GLU A O 1
ATOM 844 N N . LYS A 1 97 ? 27.490 3.244 -30.721 1.00 96.88 97 LYS A N 1
ATOM 845 C CA . LYS A 1 97 ? 26.029 3.326 -30.618 1.00 96.88 97 LYS A CA 1
ATOM 846 C C . LYS A 1 97 ? 25.442 2.090 -29.939 1.00 96.88 97 LYS A C 1
ATOM 848 O O . LYS A 1 97 ? 24.563 2.223 -29.088 1.00 96.88 97 LYS A O 1
ATOM 853 N N . MET A 1 98 ? 25.922 0.894 -30.280 1.00 96.38 98 MET A N 1
ATOM 854 C CA . MET A 1 98 ? 25.468 -0.353 -29.658 1.00 96.38 98 MET A CA 1
ATOM 855 C C . MET A 1 98 ? 25.846 -0.417 -28.173 1.00 96.38 98 MET A C 1
ATOM 857 O O . MET A 1 98 ? 25.047 -0.868 -27.348 1.00 96.38 98 MET A O 1
ATOM 861 N N . LYS A 1 99 ? 27.044 0.051 -27.812 1.00 97.44 99 LYS A N 1
ATOM 862 C CA . LYS A 1 99 ? 27.490 0.132 -26.419 1.00 97.44 99 LYS A CA 1
ATOM 863 C C . LYS A 1 99 ? 26.609 1.086 -25.611 1.00 97.44 99 LYS A C 1
ATOM 865 O O . LYS A 1 99 ? 26.071 0.671 -24.586 1.00 97.44 99 LYS A O 1
ATOM 870 N N . LEU A 1 100 ? 26.395 2.306 -26.105 1.00 96.50 100 LEU A N 1
ATOM 871 C CA . LEU A 1 100 ? 25.538 3.303 -25.455 1.00 96.50 100 LEU A CA 1
ATOM 872 C C . LEU A 1 100 ? 24.095 2.813 -25.316 1.00 96.50 100 LEU A C 1
ATOM 874 O O . LEU A 1 100 ? 23.484 2.985 -24.266 1.00 96.50 100 LEU A O 1
ATOM 878 N N . PHE A 1 101 ? 23.560 2.146 -26.340 1.00 96.12 101 PHE A N 1
ATOM 879 C CA . PHE A 1 101 ? 22.222 1.562 -26.284 1.00 96.12 101 PHE A CA 1
ATOM 880 C C . PHE A 1 101 ? 22.099 0.514 -25.169 1.00 96.12 101 PHE A C 1
ATOM 882 O O . PHE A 1 101 ? 21.169 0.570 -24.367 1.00 96.12 101 PHE A O 1
ATOM 889 N N . LYS A 1 102 ? 23.066 -0.407 -25.063 1.00 97.00 102 LYS A N 1
ATOM 890 C CA . LYS A 1 102 ? 23.093 -1.419 -23.994 1.00 97.00 102 LYS A CA 1
ATOM 891 C C . LYS A 1 102 ? 23.259 -0.799 -22.607 1.00 97.00 102 LYS A C 1
ATOM 893 O O . LYS A 1 102 ? 22.650 -1.285 -21.659 1.00 97.00 102 LYS A O 1
ATOM 898 N N . GLU A 1 103 ? 24.084 0.236 -22.468 1.00 96.62 103 GLU A N 1
ATOM 899 C CA . GLU A 1 103 ? 24.265 0.945 -21.196 1.00 96.62 103 GLU A CA 1
ATOM 900 C C . GLU A 1 103 ? 23.000 1.700 -20.775 1.00 96.62 103 GLU A C 1
ATOM 902 O O . GLU A 1 103 ? 22.618 1.629 -19.608 1.00 96.62 103 GLU A O 1
ATOM 907 N N . ASN A 1 104 ? 22.317 2.358 -21.714 1.00 95.69 104 ASN A N 1
ATOM 908 C CA . ASN A 1 104 ? 21.057 3.046 -21.439 1.00 95.69 104 ASN A CA 1
ATOM 909 C C . ASN A 1 104 ? 19.958 2.065 -21.029 1.00 95.69 104 ASN A C 1
ATOM 911 O O . ASN A 1 104 ? 19.324 2.288 -20.005 1.00 95.69 104 ASN A O 1
ATOM 915 N N . LEU A 1 105 ? 19.800 0.946 -21.747 1.00 95.38 105 LEU A N 1
ATOM 916 C CA . LEU A 1 105 ? 18.833 -0.092 -21.374 1.00 95.38 105 LEU A CA 1
ATOM 917 C C . LEU A 1 105 ? 19.082 -0.650 -19.968 1.00 95.38 105 LEU A C 1
ATOM 919 O O . LEU A 1 105 ? 18.135 -0.890 -19.226 1.00 95.38 105 LEU A O 1
ATOM 923 N N . LYS A 1 106 ? 20.349 -0.848 -19.583 1.00 96.12 106 LYS A N 1
ATOM 924 C CA . LYS A 1 106 ? 20.693 -1.304 -18.228 1.00 96.12 106 LYS A CA 1
ATOM 925 C C . LYS A 1 106 ? 20.313 -0.279 -17.165 1.00 96.12 106 LYS A C 1
ATOM 927 O O . LYS A 1 106 ? 19.695 -0.650 -16.176 1.00 96.12 106 LYS A O 1
ATOM 932 N N . LYS A 1 107 ? 20.653 0.996 -17.379 1.00 95.38 107 LYS A N 1
ATOM 933 C CA . LYS A 1 107 ? 20.300 2.082 -16.450 1.00 95.38 107 LYS A CA 1
ATOM 934 C C . LYS A 1 107 ? 18.789 2.234 -16.306 1.00 95.38 107 LYS A C 1
ATOM 936 O O . LYS A 1 107 ? 18.302 2.480 -15.210 1.00 95.38 107 LYS A O 1
ATOM 941 N N . GLU A 1 108 ? 18.060 2.085 -17.406 1.00 94.00 108 GLU A N 1
ATOM 942 C CA . GLU A 1 108 ? 16.604 2.170 -17.421 1.00 94.00 108 GLU A CA 1
ATOM 943 C C . GLU A 1 108 ? 15.967 0.999 -16.651 1.00 94.00 108 GLU A C 1
ATOM 945 O O . GLU A 1 108 ? 15.139 1.229 -15.775 1.00 94.00 108 GLU A O 1
ATOM 950 N N . ASP A 1 109 ? 16.419 -0.242 -16.877 1.00 95.38 109 ASP A N 1
ATOM 951 C CA . ASP A 1 109 ? 15.973 -1.424 -16.116 1.00 95.38 109 ASP A CA 1
ATOM 952 C C . ASP A 1 109 ? 16.308 -1.309 -14.616 1.00 95.38 109 ASP A C 1
ATOM 954 O O . ASP A 1 109 ? 15.472 -1.608 -13.762 1.00 95.38 109 ASP A O 1
ATOM 958 N N . GLU A 1 110 ? 17.501 -0.818 -14.264 1.00 95.38 110 GLU A N 1
ATOM 959 C CA . GLU A 1 110 ? 17.881 -0.543 -12.871 1.00 95.38 110 GLU A CA 1
ATOM 960 C C . GLU A 1 110 ? 16.980 0.524 -12.226 1.00 95.38 110 GLU A C 1
ATOM 962 O O . GLU A 1 110 ? 16.531 0.334 -11.091 1.00 95.38 110 GLU A O 1
ATOM 967 N N . SER A 1 111 ? 16.664 1.607 -12.950 1.00 94.25 111 SER A N 1
ATOM 968 C CA . SER A 1 111 ? 15.743 2.655 -12.484 1.00 94.25 111 SER A CA 1
ATOM 969 C C . SER A 1 111 ? 14.343 2.097 -12.249 1.00 94.25 111 SER A C 1
ATOM 971 O O . SER A 1 111 ? 13.801 2.250 -11.155 1.00 94.25 111 SER A O 1
ATOM 973 N N . PHE A 1 112 ? 13.790 1.365 -13.222 1.00 94.19 112 PHE A N 1
ATOM 974 C CA . PHE A 1 112 ? 12.465 0.758 -13.100 1.00 94.19 112 PHE A CA 1
ATOM 975 C C . PHE A 1 112 ? 12.379 -0.224 -11.933 1.00 94.19 112 PHE A C 1
ATOM 977 O O . PHE A 1 112 ? 11.388 -0.230 -11.205 1.00 94.19 112 PHE A O 1
ATOM 984 N N . ARG A 1 113 ? 13.416 -1.039 -11.703 1.00 94.50 113 ARG A N 1
ATOM 985 C CA . ARG A 1 113 ? 13.456 -1.948 -10.547 1.00 94.50 113 ARG A CA 1
ATOM 986 C C . ARG A 1 113 ? 13.523 -1.198 -9.224 1.00 94.50 113 ARG A C 1
ATOM 988 O O . ARG A 1 113 ? 12.862 -1.601 -8.270 1.00 94.50 113 ARG A O 1
ATOM 995 N N . SER A 1 114 ? 14.313 -0.128 -9.156 1.00 95.25 114 SER A N 1
ATOM 996 C CA . SER A 1 114 ? 14.401 0.719 -7.964 1.00 95.25 114 SER A CA 1
ATOM 997 C C . SER A 1 114 ? 13.047 1.358 -7.639 1.00 95.25 114 SER A C 1
ATOM 999 O O . SER A 1 114 ? 12.566 1.242 -6.512 1.00 95.25 114 SER A O 1
ATOM 1001 N N . GLU A 1 115 ? 12.390 1.948 -8.639 1.00 93.62 115 GLU A N 1
ATOM 1002 C CA . GLU A 1 115 ? 11.062 2.555 -8.500 1.00 93.62 115 GLU A CA 1
ATOM 1003 C C . GLU A 1 115 ? 9.996 1.522 -8.118 1.00 93.62 115 GLU A C 1
ATOM 1005 O O . GLU A 1 115 ? 9.222 1.749 -7.190 1.00 93.62 115 GLU A O 1
ATOM 1010 N N . ALA A 1 116 ? 9.989 0.352 -8.761 1.00 93.94 116 ALA A N 1
ATOM 1011 C CA . ALA A 1 116 ? 9.065 -0.729 -8.428 1.00 93.94 116 ALA A CA 1
ATOM 1012 C C . ALA A 1 116 ? 9.237 -1.208 -6.976 1.00 93.94 116 ALA A C 1
ATOM 1014 O O . ALA A 1 116 ? 8.248 -1.408 -6.269 1.00 93.94 116 ALA A O 1
ATOM 1015 N N . ASN A 1 117 ? 10.480 -1.338 -6.500 1.00 94.75 117 ASN A N 1
ATOM 1016 C CA . ASN A 1 117 ? 10.759 -1.695 -5.109 1.00 94.75 117 ASN A CA 1
ATOM 1017 C C . ASN A 1 117 ? 10.259 -0.621 -4.134 1.00 94.75 117 ASN A C 1
ATOM 1019 O O . ASN A 1 117 ? 9.643 -0.956 -3.123 1.00 94.75 117 ASN A O 1
ATOM 1023 N N . GLN A 1 118 ? 10.482 0.661 -4.436 1.00 95.25 118 GLN A N 1
ATOM 1024 C CA . GLN A 1 118 ? 9.975 1.764 -3.614 1.00 95.25 118 GLN A CA 1
ATOM 1025 C C . GLN A 1 118 ? 8.444 1.774 -3.565 1.00 95.25 118 GLN A C 1
ATOM 1027 O O . GLN A 1 118 ? 7.865 1.897 -2.486 1.00 95.25 118 GLN A O 1
ATOM 1032 N N . LEU A 1 119 ? 7.780 1.574 -4.706 1.00 95.38 119 LEU A N 1
ATOM 1033 C CA . LEU A 1 119 ? 6.322 1.475 -4.774 1.00 95.38 119 LEU A CA 1
ATOM 1034 C C . LEU A 1 119 ? 5.790 0.293 -3.959 1.00 95.38 119 LEU A C 1
ATOM 1036 O O . LEU A 1 119 ? 4.785 0.436 -3.265 1.00 95.38 119 LEU A O 1
ATOM 1040 N N . GLN A 1 120 ? 6.472 -0.854 -3.984 1.00 93.81 120 GLN A N 1
ATOM 1041 C CA . GLN A 1 120 ? 6.082 -2.013 -3.184 1.00 93.81 120 GLN A CA 1
ATOM 1042 C C . GLN A 1 120 ? 6.213 -1.750 -1.676 1.00 93.81 120 GLN A C 1
ATOM 1044 O O . GLN A 1 120 ? 5.345 -2.169 -0.908 1.00 93.81 120 GLN A O 1
ATOM 1049 N N . ILE A 1 121 ? 7.270 -1.050 -1.247 1.00 93.25 121 ILE A N 1
ATOM 1050 C CA . ILE A 1 121 ? 7.449 -0.637 0.153 1.00 93.25 121 ILE A CA 1
ATOM 1051 C C . ILE A 1 121 ? 6.306 0.292 0.569 1.00 93.25 121 ILE A C 1
ATOM 1053 O O . ILE A 1 121 ? 5.613 -0.006 1.540 1.00 93.25 121 ILE A O 1
ATOM 1057 N N . LEU A 1 122 ? 6.043 1.346 -0.210 1.00 93.62 122 LEU A N 1
ATOM 1058 C CA . LEU A 1 122 ? 4.962 2.300 0.063 1.00 93.62 122 LEU A CA 1
ATOM 1059 C C . LEU A 1 122 ? 3.584 1.626 0.091 1.00 93.62 122 LEU A C 1
ATOM 1061 O O . LEU A 1 122 ? 2.741 1.962 0.922 1.00 93.62 122 LEU A O 1
ATOM 1065 N N . PHE A 1 123 ? 3.345 0.649 -0.785 1.00 92.06 123 PHE A N 1
ATOM 1066 C CA . PHE A 1 123 ? 2.104 -0.122 -0.789 1.00 92.06 123 PHE A CA 1
ATOM 1067 C C . PHE A 1 123 ? 1.943 -0.956 0.488 1.00 92.06 123 PHE A C 1
ATOM 1069 O O . PHE A 1 123 ? 0.881 -0.938 1.111 1.00 92.06 123 PHE A O 1
ATOM 1076 N N . ASN A 1 124 ? 3.001 -1.645 0.924 1.00 89.94 124 ASN A N 1
ATOM 1077 C CA . ASN A 1 124 ? 2.980 -2.421 2.165 1.00 89.94 124 ASN A CA 1
ATOM 1078 C C . ASN A 1 124 ? 2.775 -1.519 3.396 1.00 89.94 124 ASN A C 1
ATOM 1080 O O . ASN A 1 124 ? 1.999 -1.861 4.290 1.00 89.94 124 ASN A O 1
ATOM 1084 N N . GLU A 1 125 ? 3.423 -0.353 3.428 1.00 88.00 125 GLU A N 1
ATOM 1085 C CA . GLU A 1 125 ? 3.218 0.661 4.468 1.00 88.00 125 GLU A CA 1
ATOM 1086 C C . GLU A 1 125 ? 1.776 1.189 4.466 1.00 88.00 125 GLU A C 1
ATOM 1088 O O . GLU A 1 125 ? 1.156 1.296 5.524 1.00 88.00 125 GLU A O 1
ATOM 1093 N N . SER A 1 126 ? 1.197 1.443 3.289 1.00 87.38 126 SER A N 1
ATOM 1094 C CA . SER A 1 126 ? -0.202 1.862 3.148 1.00 87.38 126 SER A CA 1
ATOM 1095 C C . SER A 1 126 ? -1.183 0.809 3.676 1.00 87.38 126 SER A C 1
ATOM 1097 O O . SER A 1 126 ? -2.109 1.153 4.413 1.00 87.38 126 SER A O 1
ATOM 1099 N N . LEU A 1 127 ? -0.960 -0.478 3.384 1.00 88.31 127 LEU A N 1
ATOM 1100 C CA . LEU A 1 127 ? -1.775 -1.569 3.935 1.00 88.31 127 LEU A CA 1
ATOM 1101 C C . LEU A 1 127 ? -1.698 -1.627 5.467 1.00 88.31 127 LEU A C 1
ATOM 1103 O O . LEU A 1 127 ? -2.722 -1.785 6.132 1.00 88.31 127 LEU A O 1
ATOM 1107 N N . MET A 1 128 ? -0.500 -1.454 6.033 1.00 85.25 128 MET A N 1
ATOM 1108 C CA . MET A 1 128 ? -0.295 -1.380 7.483 1.00 85.25 128 MET A CA 1
ATOM 1109 C C . MET A 1 128 ? -1.036 -0.191 8.110 1.00 85.25 128 MET A C 1
ATOM 1111 O O . MET A 1 128 ? -1.674 -0.342 9.153 1.00 85.25 128 MET A O 1
ATOM 1115 N N . VAL A 1 129 ? -0.993 0.982 7.468 1.00 85.69 129 VAL A N 1
ATOM 1116 C CA . VAL A 1 129 ? -1.727 2.181 7.905 1.00 85.69 129 VAL A CA 1
ATOM 1117 C C . VAL A 1 129 ? -3.232 1.914 7.916 1.00 85.69 129 VAL A C 1
ATOM 1119 O O . VAL A 1 129 ? -3.881 2.187 8.925 1.00 85.69 129 VAL A O 1
ATOM 1122 N N . HIS A 1 130 ? -3.785 1.340 6.843 1.00 84.75 130 HIS A N 1
ATOM 1123 C CA . HIS A 1 130 ? -5.210 1.012 6.758 1.00 84.75 130 HIS A CA 1
ATOM 1124 C C . HIS A 1 130 ? -5.647 0.018 7.839 1.00 84.75 130 HIS A C 1
ATOM 1126 O O . HIS A 1 130 ? -6.607 0.290 8.556 1.00 84.75 130 HIS A O 1
ATOM 1132 N N . ALA A 1 131 ? -4.893 -1.066 8.042 1.00 84.25 131 ALA A N 1
ATOM 1133 C CA . ALA A 1 131 ? -5.185 -2.030 9.103 1.00 84.25 131 ALA A CA 1
ATOM 1134 C C . ALA A 1 131 ? -5.153 -1.388 10.505 1.00 84.25 131 ALA A C 1
ATOM 1136 O O . ALA A 1 131 ? -5.940 -1.745 11.382 1.00 84.25 131 ALA A O 1
ATOM 1137 N N . ASN A 1 132 ? -4.256 -0.425 10.733 1.00 83.19 132 ASN A N 1
ATOM 1138 C CA . ASN A 1 132 ? -4.190 0.317 11.991 1.00 83.19 132 ASN A CA 1
ATOM 1139 C C . ASN A 1 132 ? -5.348 1.317 12.156 1.00 83.19 132 ASN A C 1
ATOM 1141 O O . ASN A 1 132 ? -5.817 1.514 13.276 1.00 83.19 132 ASN A O 1
ATOM 1145 N N . LEU A 1 133 ? -5.835 1.930 11.074 1.00 84.81 133 LEU A N 1
ATOM 1146 C CA . LEU A 1 133 ? -7.022 2.792 11.113 1.00 84.81 133 LEU A CA 1
ATOM 1147 C C . LEU A 1 133 ? -8.281 2.004 11.484 1.00 84.81 133 LEU A C 1
ATOM 1149 O O . LEU A 1 133 ? -9.034 2.451 12.351 1.00 84.81 133 LEU A O 1
ATOM 1153 N N . ASP A 1 134 ? -8.461 0.814 10.908 1.00 85.25 134 ASP A N 1
ATOM 1154 C CA . ASP A 1 134 ? -9.579 -0.071 11.252 1.00 85.25 134 ASP A CA 1
ATOM 1155 C C . ASP A 1 134 ? -9.545 -0.439 12.745 1.00 85.25 134 ASP A C 1
ATOM 1157 O O . ASP A 1 134 ? -10.551 -0.320 13.448 1.00 85.25 134 ASP A O 1
ATOM 1161 N N . LYS A 1 135 ? -8.358 -0.770 13.276 1.00 84.56 135 LYS A N 1
ATOM 1162 C CA . LYS A 1 135 ? -8.162 -1.016 14.716 1.00 84.56 135 LYS A CA 1
ATOM 1163 C C . LYS A 1 135 ? -8.539 0.188 15.581 1.00 84.56 135 LYS A C 1
ATOM 1165 O O . LYS A 1 135 ? -9.199 0.007 16.603 1.00 84.56 135 LYS A O 1
ATOM 1170 N N . ILE A 1 136 ? -8.148 1.410 15.200 1.00 84.62 136 ILE A N 1
ATOM 1171 C CA . ILE A 1 136 ? -8.516 2.631 15.943 1.00 84.62 136 ILE A CA 1
ATOM 1172 C C . ILE A 1 136 ? -10.035 2.776 16.017 1.00 84.62 136 ILE A C 1
ATOM 1174 O O . ILE A 1 136 ? -10.572 3.094 17.082 1.00 84.62 136 ILE A O 1
ATOM 1178 N N . GLU A 1 137 ? -10.729 2.569 14.901 1.00 86.06 137 GLU A N 1
ATOM 1179 C CA . GLU A 1 137 ? -12.178 2.747 14.841 1.00 86.06 137 GLU A CA 1
ATOM 1180 C C . GLU A 1 137 ? -12.914 1.696 15.685 1.00 86.06 137 GLU A C 1
ATOM 1182 O O . GLU A 1 137 ? -13.873 2.012 16.401 1.00 86.06 137 GLU A O 1
ATOM 1187 N N . GLU A 1 138 ? -12.401 0.463 15.711 1.00 86.69 138 GLU A N 1
ATOM 1188 C CA . GLU A 1 138 ? -12.885 -0.575 16.620 1.00 86.69 138 GLU A CA 1
ATOM 1189 C C . GLU A 1 138 ? -12.651 -0.218 18.098 1.00 86.69 138 GLU A C 1
ATOM 1191 O O . GLU A 1 138 ? -13.570 -0.356 18.914 1.00 86.69 138 GLU A O 1
ATOM 1196 N N . ILE A 1 139 ? -11.474 0.314 18.458 1.00 84.44 139 ILE A N 1
ATOM 1197 C CA . ILE A 1 139 ? -11.189 0.770 19.830 1.00 84.44 139 ILE A CA 1
ATOM 1198 C C . ILE A 1 139 ? -12.138 1.904 20.235 1.00 84.44 139 ILE A C 1
ATOM 1200 O O . ILE A 1 139 ? -12.694 1.865 21.333 1.00 84.44 139 ILE A O 1
ATOM 1204 N N . LYS A 1 140 ? -12.372 2.898 19.368 1.00 86.38 140 LYS A N 1
ATOM 1205 C CA . LYS A 1 140 ? -13.310 4.004 19.644 1.00 86.38 140 LYS A CA 1
ATOM 1206 C C . LYS A 1 140 ? -14.733 3.505 19.863 1.00 86.38 140 LYS A C 1
ATOM 1208 O O . LYS A 1 140 ? -15.394 3.921 20.817 1.00 86.38 140 LYS A O 1
ATOM 1213 N N . THR A 1 141 ? -15.190 2.593 19.007 1.00 88.00 141 THR A N 1
ATOM 1214 C CA . THR A 1 141 ? -16.518 1.983 19.126 1.00 88.00 141 THR A CA 1
ATOM 1215 C C . THR A 1 141 ? -16.657 1.257 20.463 1.00 88.00 141 THR A C 1
ATOM 1217 O O . THR A 1 141 ? -17.649 1.444 21.167 1.00 88.00 141 THR A O 1
ATOM 1220 N N . MET A 1 142 ? -15.638 0.494 20.866 1.00 85.81 142 MET A N 1
ATOM 1221 C CA . MET A 1 142 ? -15.643 -0.204 22.149 1.00 85.81 142 MET A CA 1
ATOM 1222 C C . MET A 1 142 ? -15.605 0.761 23.338 1.00 85.81 142 MET A C 1
ATOM 1224 O O . MET A 1 142 ? -16.403 0.607 24.259 1.00 85.81 142 MET A O 1
ATOM 1228 N N . LYS A 1 143 ? -14.752 1.794 23.305 1.00 88.00 143 LYS A N 1
ATOM 1229 C CA . LYS A 1 143 ? -14.709 2.848 24.335 1.00 88.00 143 LYS A CA 1
ATOM 1230 C C . LYS A 1 143 ? -16.098 3.450 24.561 1.00 88.00 143 LYS A C 1
ATOM 1232 O O . LYS A 1 143 ? -16.519 3.585 25.706 1.00 88.00 143 LYS A O 1
ATOM 1237 N N . LYS A 1 144 ? -16.841 3.738 23.487 1.00 89.19 144 LYS A N 1
ATOM 1238 C CA . LYS A 1 144 ? -18.219 4.243 23.574 1.00 89.19 144 LYS A CA 1
ATOM 1239 C C . LYS A 1 144 ? -19.165 3.238 24.237 1.00 89.19 144 LYS A C 1
ATOM 1241 O O . LYS A 1 144 ? -19.887 3.607 25.159 1.00 89.19 144 LYS A O 1
ATOM 1246 N N . ILE A 1 145 ? -19.137 1.976 23.802 1.00 90.06 145 ILE A N 1
ATOM 1247 C CA . ILE A 1 145 ? -19.980 0.918 24.379 1.00 90.06 145 ILE A CA 1
ATOM 1248 C C . ILE A 1 145 ? -19.679 0.751 25.872 1.00 90.06 145 ILE A C 1
ATOM 1250 O O . ILE A 1 145 ? -20.602 0.638 26.671 1.00 90.06 145 ILE A O 1
ATOM 1254 N N . VAL A 1 146 ? -18.411 0.764 26.283 1.00 89.00 146 VAL A N 1
ATOM 1255 C CA . VAL A 1 146 ? -18.062 0.594 27.697 1.00 89.00 146 VAL A CA 1
ATOM 1256 C C . VAL A 1 146 ? -18.434 1.823 28.533 1.00 89.00 146 VAL A C 1
ATOM 1258 O O . VAL A 1 146 ? -18.945 1.653 29.634 1.00 89.00 146 VAL A O 1
ATOM 1261 N N . LEU A 1 147 ? -18.281 3.048 28.017 1.00 89.56 147 LEU A N 1
ATOM 1262 C CA . LEU A 1 147 ? -18.728 4.266 28.715 1.00 89.56 147 LEU A CA 1
ATOM 1263 C C . LEU A 1 147 ? -20.228 4.269 29.004 1.00 89.56 147 LEU A C 1
ATOM 1265 O O . LEU A 1 147 ? -20.660 4.743 30.051 1.00 89.56 147 LEU A O 1
ATOM 1269 N N . GLU A 1 148 ? -21.032 3.704 28.106 1.00 92.88 148 GLU A N 1
ATOM 1270 C CA . GLU A 1 148 ? -22.471 3.587 28.331 1.00 92.88 148 GLU A CA 1
ATOM 1271 C C . GLU A 1 148 ? -22.798 2.709 29.563 1.00 92.88 148 GLU A C 1
ATOM 1273 O O . GLU A 1 148 ? -23.858 2.895 30.161 1.00 92.88 148 GLU A O 1
ATOM 1278 N N . VAL A 1 149 ? -21.888 1.839 30.036 1.00 93.50 149 VAL A N 1
ATOM 1279 C CA . VAL A 1 149 ? -22.072 1.083 31.293 1.00 93.50 149 VAL A CA 1
ATOM 1280 C C . VAL A 1 149 ? -22.217 2.012 32.497 1.00 93.50 149 VAL A C 1
ATOM 1282 O O . VAL A 1 149 ? -23.097 1.778 33.320 1.00 93.50 149 VAL A O 1
ATOM 1285 N N . ASP A 1 150 ? -21.416 3.075 32.583 1.00 92.50 150 ASP A N 1
ATOM 1286 C CA . ASP A 1 150 ? -21.447 4.023 33.705 1.00 92.50 150 ASP A CA 1
ATOM 1287 C C . ASP A 1 150 ? -22.793 4.756 33.795 1.00 92.50 150 ASP A C 1
ATOM 1289 O O . ASP A 1 150 ? -23.409 4.860 34.859 1.00 92.50 150 ASP A O 1
ATOM 1293 N N . THR A 1 151 ? -23.331 5.161 32.642 1.00 93.50 151 THR A N 1
ATOM 1294 C CA . THR A 1 151 ? -24.655 5.796 32.577 1.00 93.50 151 THR A CA 1
ATOM 1295 C C . THR A 1 151 ? -25.774 4.833 32.982 1.00 93.50 151 THR A C 1
ATOM 1297 O O . THR A 1 151 ? -26.667 5.202 33.745 1.00 93.50 151 THR A O 1
ATOM 1300 N N . LYS A 1 152 ? -25.714 3.571 32.533 1.00 94.25 152 LYS A N 1
ATOM 1301 C CA . LYS A 1 152 ? -26.684 2.531 32.910 1.00 94.25 152 LYS A CA 1
ATOM 1302 C C . LYS A 1 152 ? -26.574 2.137 34.379 1.00 94.25 152 LYS A C 1
ATOM 1304 O O . LYS A 1 152 ? -27.593 1.848 34.998 1.00 94.25 152 LYS A O 1
ATOM 1309 N N . TRP A 1 153 ? -25.369 2.135 34.937 1.00 94.94 153 TRP A N 1
ATOM 1310 C CA . TRP A 1 153 ? -25.147 1.896 36.357 1.00 94.94 153 TRP A CA 1
ATOM 1311 C C . TRP A 1 153 ? -25.704 3.036 37.210 1.00 94.94 153 TRP A C 1
ATOM 1313 O O . TRP A 1 153 ? -26.463 2.783 38.140 1.00 94.94 153 TRP A O 1
ATOM 1323 N N . SER A 1 154 ? -25.436 4.286 36.831 1.00 93.56 154 SER A N 1
ATOM 1324 C CA . SER A 1 154 ? -25.988 5.473 37.496 1.00 93.56 154 SER A CA 1
ATOM 1325 C C . SER A 1 154 ? -27.521 5.454 37.557 1.00 93.56 154 SER A C 1
ATOM 1327 O O . SER A 1 154 ? -28.109 5.819 38.573 1.00 93.56 154 SER A O 1
ATOM 1329 N N . ASP A 1 155 ? -28.175 4.985 36.491 1.00 93.94 155 ASP A N 1
ATOM 1330 C CA . ASP A 1 155 ? -29.627 4.777 36.444 1.00 93.94 155 ASP A CA 1
ATOM 1331 C C . ASP A 1 155 ? -30.116 3.748 37.482 1.00 93.94 155 ASP A C 1
ATOM 1333 O O . ASP A 1 155 ? -31.156 3.951 38.110 1.00 93.94 155 ASP A O 1
ATOM 1337 N N . VAL A 1 156 ? -29.381 2.643 37.663 1.00 93.62 156 VAL A N 1
ATOM 1338 C CA . VAL A 1 156 ? -29.687 1.617 38.676 1.00 93.62 156 VAL A CA 1
ATOM 1339 C C . VAL A 1 156 ? -29.531 2.193 40.080 1.00 93.62 156 VAL A C 1
ATOM 1341 O O . VAL A 1 156 ? -30.425 2.009 40.902 1.00 93.62 156 VAL A O 1
ATOM 1344 N N . LYS A 1 157 ? -28.443 2.928 40.343 1.00 93.19 157 LYS A N 1
ATOM 1345 C CA . LYS A 1 157 ? -28.189 3.539 41.657 1.00 93.19 157 LYS A CA 1
ATOM 1346 C C . LYS A 1 157 ? -29.277 4.524 42.049 1.00 93.19 157 LYS A C 1
ATOM 1348 O O . LYS A 1 157 ? -29.866 4.363 43.106 1.00 93.19 157 LYS A O 1
ATOM 1353 N N . LYS A 1 158 ? -29.618 5.465 41.164 1.00 92.50 158 LYS A N 1
ATOM 1354 C CA . LYS A 1 158 ? -30.692 6.439 41.416 1.00 92.50 158 LYS A CA 1
ATOM 1355 C C . LYS A 1 158 ? -32.026 5.759 41.704 1.00 92.50 158 LYS A C 1
ATOM 1357 O O . LYS A 1 158 ? -32.761 6.177 42.587 1.00 92.50 158 LYS A O 1
ATOM 1362 N N . SER A 1 159 ? -32.345 4.695 40.964 1.00 90.31 159 SER A N 1
ATOM 1363 C CA . SER A 1 159 ? -33.570 3.930 41.206 1.00 90.31 159 SER A CA 1
ATOM 1364 C C . SER A 1 159 ? -33.542 3.201 42.552 1.00 90.31 159 SER A C 1
ATOM 1366 O O . SER A 1 159 ? -34.590 3.042 43.173 1.00 90.31 159 SER A O 1
ATOM 1368 N N . TYR A 1 160 ? -32.370 2.748 43.000 1.00 90.38 160 TYR A N 1
ATOM 1369 C CA . TYR A 1 160 ? -32.214 2.121 44.306 1.00 90.38 160 TYR A CA 1
ATOM 1370 C C . TYR A 1 160 ? -32.293 3.138 45.446 1.00 90.38 160 TYR A C 1
ATOM 1372 O O . TYR A 1 160 ? -33.023 2.888 46.392 1.00 90.38 160 TYR A O 1
ATOM 1380 N N . GLU A 1 161 ? -31.620 4.284 45.330 1.00 88.50 161 GLU A N 1
ATOM 1381 C CA . GLU A 1 161 ? -31.660 5.374 46.317 1.00 88.50 161 GLU A CA 1
ATOM 1382 C C . GLU A 1 161 ? -33.106 5.816 46.589 1.00 88.50 161 GLU A C 1
ATOM 1384 O O . GLU A 1 161 ? -33.512 5.908 47.741 1.00 88.50 161 GLU A O 1
ATOM 1389 N N . LEU A 1 162 ? -33.927 5.960 45.540 1.00 86.56 162 LEU A N 1
ATOM 1390 C CA . LEU A 1 162 ? -35.362 6.241 45.688 1.00 86.56 162 LEU A CA 1
ATOM 1391 C C . LEU A 1 162 ? -36.105 5.126 46.442 1.00 86.56 162 LEU A C 1
ATOM 1393 O O . LEU A 1 162 ? -36.909 5.403 47.330 1.00 86.56 162 LEU A O 1
ATOM 1397 N N . THR A 1 163 ? -35.812 3.863 46.114 1.00 84.81 163 THR A N 1
ATOM 1398 C CA . THR A 1 163 ? -36.417 2.703 46.791 1.00 84.81 163 THR A CA 1
ATOM 1399 C C . THR A 1 163 ? -36.018 2.664 48.273 1.00 84.81 163 THR A C 1
ATOM 1401 O O . THR A 1 163 ? -36.837 2.342 49.132 1.00 84.81 163 THR A O 1
ATOM 1404 N N . GLU A 1 164 ? -34.762 2.993 48.580 1.00 84.88 164 GLU A N 1
ATOM 1405 C CA . GLU A 1 164 ? -34.197 3.026 49.929 1.00 84.88 164 GLU A CA 1
ATOM 1406 C C . GLU A 1 164 ? -34.769 4.189 50.760 1.00 84.88 164 GLU A C 1
ATOM 1408 O O . GLU A 1 164 ? -35.156 3.985 51.911 1.00 84.88 164 GLU A O 1
ATOM 1413 N N . GLU A 1 165 ? -34.905 5.386 50.182 1.00 82.38 165 GLU A N 1
ATOM 1414 C CA . GLU A 1 165 ? -35.506 6.554 50.840 1.00 82.38 165 GLU A CA 1
ATOM 1415 C C . GLU A 1 165 ? -36.966 6.304 51.234 1.00 82.38 165 GLU A C 1
ATOM 1417 O O . GLU A 1 165 ? -37.334 6.492 52.398 1.00 82.38 165 GLU A O 1
ATOM 1422 N N . VAL A 1 166 ? -37.795 5.833 50.291 1.00 76.69 166 VAL A N 1
ATOM 1423 C CA . VAL A 1 166 ? -39.204 5.490 50.559 1.00 76.69 166 VAL A CA 1
ATOM 1424 C C . VAL A 1 166 ? -39.282 4.415 51.637 1.00 76.69 166 VAL A C 1
ATOM 1426 O O . VAL A 1 166 ? -40.096 4.508 52.556 1.00 76.69 166 VAL A O 1
ATOM 1429 N N . TYR A 1 167 ? -38.392 3.425 51.582 1.00 75.00 167 TYR A N 1
ATOM 1430 C CA . TYR A 1 167 ? -38.326 2.385 52.594 1.00 75.00 167 TYR A CA 1
ATOM 1431 C C . TYR A 1 167 ? -38.040 2.945 53.999 1.00 75.00 167 TYR A C 1
ATOM 1433 O O . TYR A 1 167 ? -38.800 2.670 54.931 1.00 75.00 167 TYR A O 1
ATOM 1441 N N . PHE A 1 168 ? -36.999 3.765 54.170 1.00 74.75 168 PHE A N 1
ATOM 1442 C CA . PHE A 1 168 ? -36.649 4.329 55.479 1.00 74.75 168 PHE A CA 1
ATOM 1443 C C . PHE A 1 168 ? -37.717 5.277 56.033 1.00 74.75 168 PHE A C 1
ATOM 1445 O O . PHE A 1 168 ? -37.970 5.270 57.241 1.00 74.75 168 PHE A O 1
ATOM 1452 N N . LEU A 1 169 ? -38.387 6.050 55.172 1.00 71.88 169 LEU A N 1
ATOM 1453 C CA . LEU A 1 169 ? -39.470 6.954 55.575 1.00 71.88 169 LEU A CA 1
ATOM 1454 C C . LEU A 1 169 ? -40.662 6.218 56.206 1.00 71.88 169 LEU A C 1
ATOM 1456 O O . LEU A 1 169 ? -41.358 6.789 57.044 1.00 71.88 169 LEU A O 1
ATOM 1460 N N . THR A 1 170 ? -40.867 4.940 55.873 1.00 65.81 170 THR A N 1
ATOM 1461 C CA . THR A 1 170 ? -41.970 4.127 56.420 1.00 65.81 170 THR A CA 1
ATOM 1462 C C . THR A 1 170 ? -41.684 3.541 57.810 1.00 65.81 170 THR A C 1
ATOM 1464 O O . THR A 1 170 ? -42.559 2.907 58.403 1.00 65.81 170 THR A O 1
ATOM 1467 N N . GLY A 1 171 ? -40.479 3.744 58.368 1.00 60.81 171 GLY A N 1
ATOM 1468 C CA . GLY A 1 171 ? -40.136 3.339 59.739 1.00 60.81 171 GLY A CA 1
ATOM 1469 C C . GLY A 1 171 ? -40.355 1.848 60.030 1.00 60.81 171 GLY A C 1
ATOM 1470 O O . GLY A 1 171 ? -40.758 1.495 61.138 1.00 60.81 171 GLY A O 1
ATOM 1471 N N . GLU A 1 172 ? -40.170 0.991 59.019 1.00 59.31 172 GLU A N 1
ATOM 1472 C CA . GLU A 1 172 ? -40.411 -0.464 59.057 1.00 59.31 172 GLU A CA 1
ATOM 1473 C C . GLU A 1 172 ? -41.874 -0.881 59.340 1.00 59.31 172 GLU A C 1
ATOM 1475 O O . GLU A 1 172 ? -42.167 -2.068 59.500 1.00 59.31 172 GLU A O 1
ATOM 1480 N N . LYS A 1 173 ? -42.826 0.066 59.348 1.00 63.34 173 LYS A N 1
ATOM 1481 C CA . LYS A 1 173 ? -44.274 -0.181 59.453 1.00 63.34 173 LYS A CA 1
ATOM 1482 C C . LYS A 1 173 ? -44.987 0.299 58.193 1.00 63.34 173 LYS A C 1
ATOM 1484 O O . LYS A 1 173 ? -45.651 1.330 58.187 1.00 63.34 173 LYS A O 1
ATOM 1489 N N . LEU A 1 174 ? -44.867 -0.498 57.138 1.00 66.69 174 LEU A N 1
ATOM 1490 C CA . LEU A 1 174 ? -45.487 -0.239 55.841 1.00 66.69 174 LEU A CA 1
ATOM 1491 C C . LEU A 1 174 ? -47.022 -0.224 55.943 1.00 66.69 174 LEU A C 1
ATOM 1493 O O . LEU A 1 174 ? -47.635 -1.264 56.214 1.00 66.69 174 LEU A O 1
ATOM 1497 N N . GLN A 1 175 ? -47.646 0.929 55.684 1.00 69.00 175 GLN A N 1
ATOM 1498 C CA . GLN A 1 175 ? -49.087 0.988 55.429 1.00 69.00 175 GLN A CA 1
ATOM 1499 C C . GLN A 1 175 ? -49.400 0.378 54.048 1.00 69.00 175 GLN A C 1
ATOM 1501 O O . GLN A 1 175 ? -48.508 0.257 53.202 1.00 69.00 175 GLN A O 1
ATOM 1506 N N . PRO A 1 176 ? -50.650 -0.045 53.786 1.00 68.94 176 PRO A N 1
ATOM 1507 C CA . PRO A 1 176 ? -51.025 -0.643 52.50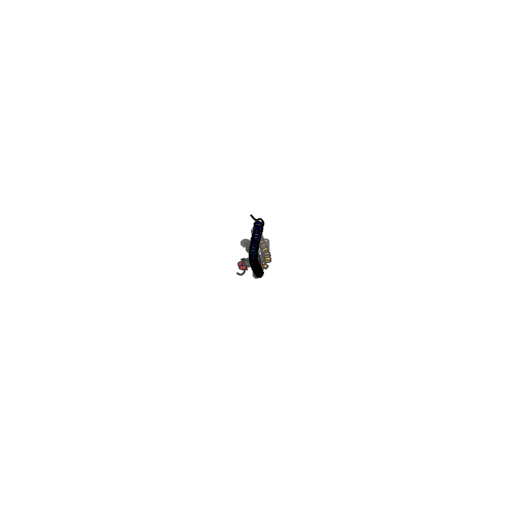5 1.00 68.94 176 PRO A CA 1
ATOM 1508 C C . PRO A 1 176 ? -50.729 0.251 51.293 1.00 68.94 176 PRO A C 1
ATOM 1510 O O . PRO A 1 176 ? -50.305 -0.272 50.266 1.00 68.94 176 PRO A O 1
ATOM 1513 N N . GLU A 1 177 ? -50.905 1.571 51.422 1.00 71.88 177 GLU A N 1
ATOM 1514 C CA . GLU A 1 177 ? -50.617 2.530 50.347 1.00 71.88 177 GLU A CA 1
ATOM 1515 C C . GLU A 1 177 ? -49.112 2.606 50.030 1.00 71.88 177 GLU A C 1
ATOM 1517 O O . GLU A 1 177 ? -48.723 2.531 48.866 1.00 71.88 177 GLU A O 1
ATOM 1522 N N . ASP A 1 178 ? -48.253 2.652 51.054 1.00 73.62 178 ASP A N 1
ATOM 1523 C CA . ASP A 1 178 ? -46.791 2.735 50.899 1.00 73.62 178 ASP A CA 1
ATOM 1524 C C . ASP A 1 178 ? -46.199 1.482 50.241 1.00 73.62 178 ASP A C 1
ATOM 1526 O O . ASP A 1 178 ? -45.215 1.544 49.501 1.00 73.62 178 ASP A O 1
ATOM 1530 N N . LYS A 1 179 ? -46.818 0.319 50.479 1.00 76.94 179 LYS A N 1
ATOM 1531 C CA . LYS A 1 179 ? -46.399 -0.938 49.853 1.00 76.94 179 LYS A CA 1
ATOM 1532 C C . LYS A 1 179 ? -46.525 -0.925 48.344 1.00 76.94 179 LYS A C 1
ATOM 1534 O O . LYS A 1 179 ? -45.693 -1.532 47.673 1.00 76.94 179 LYS A O 1
ATOM 1539 N N . GLU A 1 180 ? -47.599 -0.349 47.820 1.00 81.00 180 GLU A N 1
ATOM 1540 C CA . GLU A 1 180 ? -47.857 -0.388 46.385 1.00 81.00 180 GLU A CA 1
ATOM 1541 C C . GLU A 1 180 ? -46.834 0.473 45.637 1.00 81.00 180 GLU A C 1
ATOM 1543 O O . GLU A 1 180 ? -46.252 -0.001 44.660 1.00 81.00 180 GLU A O 1
ATOM 1548 N N . TYR A 1 181 ? -46.508 1.653 46.174 1.00 82.69 181 TYR A N 1
ATOM 1549 C CA . TYR A 1 181 ? -45.423 2.500 45.670 1.00 82.69 181 TYR A CA 1
ATOM 1550 C C . TYR A 1 181 ? -44.063 1.797 45.730 1.00 82.69 181 TYR A C 1
ATOM 1552 O O . TYR A 1 181 ? -43.387 1.675 44.711 1.00 82.69 181 TYR A O 1
ATOM 1560 N N . LEU A 1 182 ? -43.701 1.220 46.879 1.00 83.75 182 LEU A N 1
ATOM 1561 C CA . LEU A 1 182 ? -42.417 0.532 47.043 1.00 83.75 182 LEU A CA 1
ATOM 1562 C C . LEU A 1 182 ? -42.273 -0.683 46.102 1.00 83.75 182 LEU A C 1
ATOM 1564 O O . LEU A 1 182 ? -41.189 -0.984 45.601 1.00 83.75 182 LEU A O 1
ATOM 1568 N N . LEU A 1 183 ? -43.368 -1.403 45.833 1.00 86.88 183 LEU A N 1
ATOM 1569 C CA . LEU A 1 183 ? -43.367 -2.505 44.868 1.00 86.88 183 LEU A CA 1
ATOM 1570 C C . LEU A 1 183 ? -43.196 -2.017 43.423 1.00 86.88 183 LEU A C 1
ATOM 1572 O O . LEU A 1 183 ? -42.520 -2.703 42.654 1.00 86.88 183 LEU A O 1
ATOM 1576 N N . GLN A 1 184 ? -43.768 -0.864 43.064 1.00 88.75 184 GLN A N 1
ATOM 1577 C CA . GLN A 1 184 ? -43.547 -0.231 41.760 1.00 88.75 184 GLN A CA 1
ATOM 1578 C C . GLN A 1 184 ? -42.095 0.242 41.604 1.00 88.75 184 GLN A C 1
ATOM 1580 O O . GLN A 1 184 ? -41.486 -0.007 40.561 1.00 88.75 184 GLN A O 1
ATOM 1585 N N . ASP A 1 185 ? -41.504 0.827 42.648 1.00 89.19 185 ASP A N 1
ATOM 1586 C CA . ASP A 1 185 ? -40.097 1.246 42.648 1.00 89.19 185 ASP A CA 1
ATOM 1587 C C . ASP A 1 185 ? -39.153 0.053 42.468 1.00 89.19 185 ASP A C 1
ATOM 1589 O O . ASP A 1 185 ? -38.241 0.089 41.638 1.00 89.19 185 ASP A O 1
ATOM 1593 N N . ILE A 1 186 ? -39.433 -1.065 43.145 1.00 89.44 186 ILE A N 1
ATOM 1594 C CA . ILE A 1 186 ? -38.696 -2.322 42.959 1.00 89.44 186 ILE A CA 1
ATOM 1595 C C . ILE A 1 186 ? -38.825 -2.853 41.523 1.00 89.44 186 ILE A C 1
ATOM 1597 O O . ILE A 1 186 ? -37.854 -3.366 40.960 1.00 89.44 186 ILE A O 1
ATOM 1601 N N . GLU A 1 187 ? -40.005 -2.763 40.907 1.00 90.69 187 GLU A N 1
ATOM 1602 C CA . GLU A 1 187 ? -40.197 -3.171 39.510 1.00 90.69 187 GLU A CA 1
ATOM 1603 C C . GLU A 1 187 ? -39.422 -2.273 38.539 1.00 90.69 187 GLU A C 1
ATOM 1605 O O . GLU A 1 187 ? -38.769 -2.780 37.621 1.00 90.69 187 GLU A O 1
ATOM 1610 N N . SER A 1 188 ? -39.418 -0.961 38.783 1.00 92.56 188 SER A N 1
ATOM 1611 C CA . SER A 1 188 ? -38.600 0.008 38.048 1.00 92.56 188 SER A CA 1
ATOM 1612 C C . SER A 1 188 ? -37.103 -0.301 38.185 1.00 92.56 188 SER A C 1
ATOM 1614 O O . SER A 1 188 ? -36.386 -0.384 37.181 1.00 92.56 188 SER A O 1
ATOM 1616 N N . LEU A 1 189 ? -36.637 -0.592 39.402 1.00 93.06 189 LEU A N 1
ATOM 1617 C CA . LEU A 1 189 ? -35.249 -0.953 39.692 1.00 93.06 189 LEU A CA 1
ATOM 1618 C C . LEU A 1 189 ? -34.822 -2.230 38.957 1.00 93.06 189 LEU A C 1
ATOM 1620 O O . LEU A 1 189 ? -33.764 -2.264 38.322 1.00 93.06 189 LEU A O 1
ATOM 1624 N N . LEU A 1 190 ? -35.664 -3.269 38.970 1.00 93.19 190 LEU A N 1
ATOM 1625 C CA . LEU A 1 190 ? -35.423 -4.499 38.208 1.00 93.19 190 LEU A CA 1
ATOM 1626 C C . LEU A 1 190 ? -35.363 -4.231 36.696 1.00 93.19 190 LEU A C 1
ATOM 1628 O O . LEU A 1 190 ? -34.522 -4.809 36.002 1.00 93.19 190 LEU A O 1
ATOM 1632 N N . ALA A 1 191 ? -36.196 -3.326 36.174 1.00 94.00 191 ALA A N 1
ATOM 1633 C CA . ALA A 1 191 ? -36.160 -2.937 34.766 1.00 94.00 191 ALA A CA 1
ATOM 1634 C C . ALA A 1 191 ? -34.863 -2.190 34.398 1.00 94.00 191 ALA A C 1
ATOM 1636 O O . ALA A 1 191 ? -34.255 -2.482 33.360 1.00 94.00 191 ALA A O 1
ATOM 1637 N N . LYS A 1 192 ? -34.390 -1.272 35.254 1.00 95.31 192 LYS A N 1
ATOM 1638 C CA . LYS A 1 192 ? -33.101 -0.579 35.077 1.00 95.31 192 LYS A CA 1
ATOM 1639 C C . LYS A 1 192 ? -31.924 -1.551 35.135 1.00 95.31 192 LYS A C 1
ATOM 1641 O O . LYS A 1 192 ? -31.070 -1.519 34.247 1.00 95.31 192 LYS A O 1
ATOM 1646 N N . LYS A 1 193 ? -31.932 -2.487 36.087 1.00 94.75 193 LYS A N 1
ATOM 1647 C CA . LYS A 1 193 ? -30.942 -3.570 36.179 1.00 94.75 193 LYS A CA 1
ATOM 1648 C C . LYS A 1 193 ? -30.915 -4.424 34.912 1.00 94.75 193 LYS A C 1
ATOM 1650 O O . LYS A 1 193 ? -29.843 -4.686 34.372 1.00 94.75 193 LYS A O 1
ATOM 1655 N N . LEU A 1 194 ? -32.076 -4.811 34.381 1.00 93.81 194 LEU A N 1
ATOM 1656 C CA . LEU A 1 194 ? -32.152 -5.574 33.132 1.00 93.81 194 LEU A CA 1
ATOM 1657 C C . LEU A 1 194 ? -31.607 -4.771 31.939 1.00 93.81 194 LEU A C 1
ATOM 1659 O O . LEU A 1 194 ? -30.968 -5.334 31.048 1.00 93.81 194 LEU A O 1
ATOM 1663 N N . SER A 1 195 ? -31.835 -3.452 31.903 1.00 95.06 195 SER A N 1
ATOM 1664 C CA . SER A 1 195 ? -31.225 -2.584 30.888 1.00 95.06 195 SER A CA 1
ATOM 1665 C C . SER A 1 195 ? -29.700 -2.578 30.983 1.00 95.06 195 SER A C 1
ATOM 1667 O O . SER A 1 195 ? -29.050 -2.581 29.938 1.00 95.06 195 SER A O 1
ATOM 1669 N N . LEU A 1 196 ? -29.135 -2.558 32.192 1.00 95.00 196 LEU A N 1
ATOM 1670 C CA . LEU A 1 196 ? -27.693 -2.663 32.400 1.00 95.00 196 LEU A CA 1
ATOM 1671 C C . LEU A 1 196 ? -27.174 -4.024 31.927 1.00 95.00 196 LEU A C 1
ATOM 1673 O O . LEU A 1 196 ? -26.229 -4.068 31.151 1.00 95.00 196 LEU A O 1
ATOM 1677 N N . GLU A 1 197 ? -27.817 -5.133 32.291 1.00 93.50 197 GLU A N 1
ATOM 1678 C CA . GLU A 1 197 ? -27.391 -6.470 31.850 1.00 93.50 197 GLU A CA 1
ATOM 1679 C C . GLU A 1 197 ? -27.404 -6.644 30.334 1.00 93.50 197 GLU A C 1
ATOM 1681 O O . GLU A 1 197 ? -26.454 -7.185 29.764 1.00 93.50 197 GLU A O 1
ATOM 1686 N N . LYS A 1 198 ? -28.447 -6.142 29.660 1.00 94.88 198 LYS A N 1
ATOM 1687 C CA . LYS A 1 198 ? -28.497 -6.118 28.192 1.00 94.88 198 LYS A CA 1
ATOM 1688 C C . LYS A 1 198 ? -27.293 -5.378 27.614 1.00 94.88 198 LYS A C 1
ATOM 1690 O O . LYS A 1 198 ? -26.727 -5.820 26.615 1.00 94.88 198 LYS A O 1
ATOM 1695 N N . HIS A 1 199 ? -26.887 -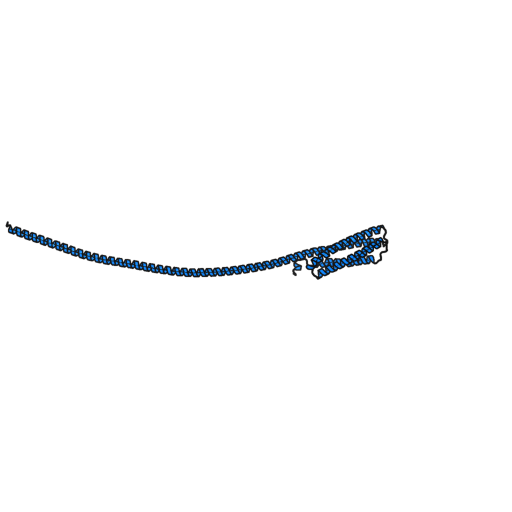4.287 28.256 1.00 95.00 199 HIS A N 1
ATOM 1696 C CA . HIS A 1 199 ? -25.718 -3.516 27.856 1.00 95.00 199 HIS A CA 1
ATOM 1697 C C . HIS A 1 199 ? -24.400 -4.249 28.140 1.00 95.00 199 HIS A C 1
ATOM 1699 O O . HIS A 1 199 ? -23.527 -4.306 27.277 1.00 95.00 199 HIS A O 1
ATOM 1705 N N . LEU A 1 200 ? -24.281 -4.928 29.283 1.00 93.50 200 LEU A N 1
ATOM 1706 C CA . LEU A 1 200 ? -23.135 -5.794 29.592 1.00 93.50 200 LEU A CA 1
ATOM 1707 C C . LEU A 1 200 ? -22.991 -6.941 28.582 1.00 93.50 200 LEU A C 1
ATOM 1709 O O . LEU A 1 200 ? -21.872 -7.341 28.263 1.00 93.50 200 LEU A O 1
ATOM 1713 N N . CYS A 1 201 ? -24.091 -7.448 28.015 1.00 91.50 201 CYS A N 1
ATOM 1714 C CA . CYS A 1 201 ? -24.024 -8.392 26.898 1.00 91.50 201 CYS A CA 1
ATOM 1715 C C . CYS A 1 201 ? -23.420 -7.770 25.628 1.00 91.50 201 CYS A C 1
ATOM 1717 O O . CYS A 1 201 ? -22.729 -8.476 24.893 1.00 91.50 201 CYS A O 1
ATOM 1719 N N . LEU A 1 202 ? -23.656 -6.482 25.351 1.00 91.94 202 LEU A N 1
ATOM 1720 C CA . LEU A 1 202 ? -23.025 -5.780 24.225 1.00 91.94 202 LEU A CA 1
ATOM 1721 C C . LEU A 1 202 ? -21.522 -5.618 24.452 1.00 91.94 202 LEU A C 1
ATOM 1723 O O . LEU A 1 202 ? -20.744 -5.925 23.550 1.00 91.94 202 LEU A O 1
ATOM 1727 N N . VAL A 1 203 ? -21.117 -5.239 25.668 1.00 91.31 203 VAL A N 1
ATOM 1728 C CA . VAL A 1 203 ? -19.700 -5.194 26.068 1.00 91.31 203 VAL A CA 1
ATOM 1729 C C . VAL A 1 203 ? -19.050 -6.567 25.877 1.00 91.31 203 VAL A C 1
ATOM 1731 O O . VAL A 1 203 ? -17.998 -6.671 25.251 1.00 91.31 203 VAL A O 1
ATOM 1734 N N . ASN A 1 204 ? -19.706 -7.643 26.324 1.00 90.44 204 ASN A N 1
ATOM 1735 C CA . ASN A 1 204 ? -19.180 -9.003 26.182 1.00 90.44 204 ASN A CA 1
ATOM 1736 C C . ASN A 1 204 ? -19.015 -9.430 24.711 1.00 90.44 204 ASN A C 1
ATOM 1738 O O . ASN A 1 204 ? -18.031 -10.064 24.341 1.00 90.44 204 ASN A O 1
ATOM 1742 N N . LYS A 1 205 ? -19.958 -9.051 23.837 1.00 89.00 205 LYS A N 1
ATOM 1743 C CA . LYS A 1 205 ? -19.825 -9.274 22.387 1.00 89.00 205 LYS A CA 1
ATOM 1744 C C . LYS A 1 205 ? -18.665 -8.470 21.793 1.00 89.00 205 LYS A C 1
ATOM 1746 O O . LYS A 1 205 ? -17.954 -8.984 20.933 1.00 89.00 205 LYS A O 1
ATOM 1751 N N . GLY A 1 206 ? -18.471 -7.235 22.257 1.00 85.88 206 GLY A N 1
ATOM 1752 C CA . GLY A 1 206 ? -17.355 -6.374 21.863 1.00 85.88 206 GLY A CA 1
ATOM 1753 C C . GLY A 1 206 ? -15.994 -6.958 22.243 1.00 85.88 206 GLY A C 1
ATOM 1754 O O . GLY A 1 206 ? -15.081 -6.952 21.418 1.00 85.88 206 GLY A O 1
ATOM 1755 N N . LEU A 1 207 ? -15.881 -7.566 23.432 1.00 84.88 207 LEU A N 1
ATOM 1756 C CA . LEU A 1 207 ? -14.648 -8.212 23.904 1.00 84.88 207 LEU A CA 1
ATOM 1757 C C . LEU A 1 207 ? -14.108 -9.272 22.937 1.00 84.88 207 LEU A C 1
ATOM 1759 O O . LEU A 1 207 ? -12.894 -9.378 22.772 1.00 84.88 207 LEU A O 1
ATOM 1763 N N . GLY A 1 208 ? -14.981 -10.018 22.251 1.00 80.88 208 GLY A N 1
ATOM 1764 C CA . GLY A 1 208 ? -14.557 -11.026 21.275 1.00 80.88 208 GLY A CA 1
ATOM 1765 C C . GLY A 1 208 ? -13.704 -10.450 20.139 1.00 80.88 208 GLY A C 1
ATOM 1766 O O . GLY A 1 208 ? -12.698 -11.050 19.771 1.00 80.88 208 GLY A O 1
ATOM 1767 N N . LYS A 1 209 ? -14.069 -9.267 19.627 1.00 81.94 209 LYS A N 1
ATOM 1768 C CA . LYS A 1 209 ? -13.286 -8.541 18.608 1.00 81.94 209 LYS A CA 1
ATOM 1769 C C . LYS A 1 209 ? -12.037 -7.899 19.203 1.00 81.94 209 LYS A C 1
ATOM 1771 O O . LYS A 1 209 ? -10.975 -7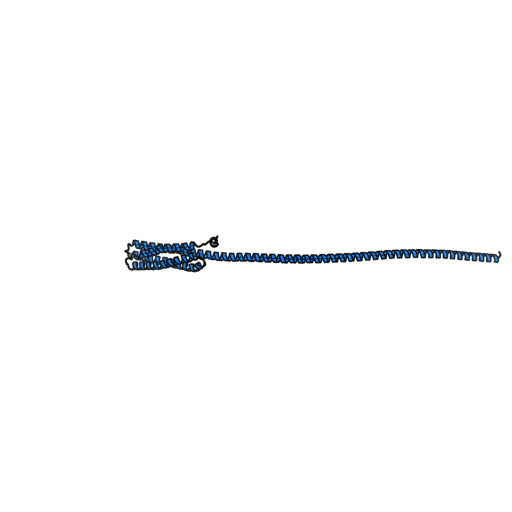.858 18.594 1.00 81.94 209 LYS A O 1
ATOM 1776 N N . TRP A 1 210 ? -12.164 -7.436 20.438 1.00 82.19 210 TRP A N 1
ATOM 1777 C CA . TRP A 1 210 ? -11.102 -6.746 21.146 1.00 82.19 210 TRP A CA 1
ATOM 1778 C C . TRP A 1 210 ? -9.911 -7.636 21.490 1.00 82.19 210 TRP A C 1
ATOM 1780 O O . TRP A 1 210 ? -8.796 -7.137 21.565 1.00 82.19 210 TRP A O 1
ATOM 1790 N N . LYS A 1 211 ? -10.107 -8.952 21.620 1.00 83.06 211 LYS A N 1
ATOM 1791 C CA . LYS A 1 211 ? -9.023 -9.907 21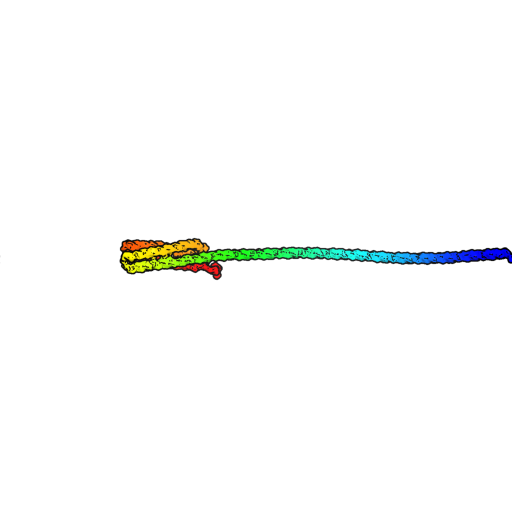.894 1.00 83.06 211 LYS A CA 1
ATOM 1792 C C . LYS A 1 211 ? -7.847 -9.806 20.907 1.00 83.06 211 LYS A C 1
ATOM 1794 O O . LYS A 1 211 ? -6.716 -10.062 21.296 1.00 83.06 211 LYS A O 1
ATOM 1799 N N . SER A 1 212 ? -8.099 -9.454 19.644 1.00 77.44 212 SER A N 1
ATOM 1800 C CA . SER A 1 212 ? -7.058 -9.313 18.610 1.00 77.44 212 SER A CA 1
ATOM 1801 C C . SER A 1 212 ? -6.454 -7.908 18.496 1.00 77.44 212 SER A C 1
ATOM 1803 O O . SER A 1 212 ? -5.586 -7.692 17.652 1.00 77.44 212 SER A O 1
ATOM 1805 N N . ILE A 1 213 ? -6.939 -6.945 19.283 1.00 79.69 213 ILE A N 1
ATOM 1806 C CA . ILE A 1 213 ? -6.637 -5.511 19.118 1.00 79.69 213 ILE A CA 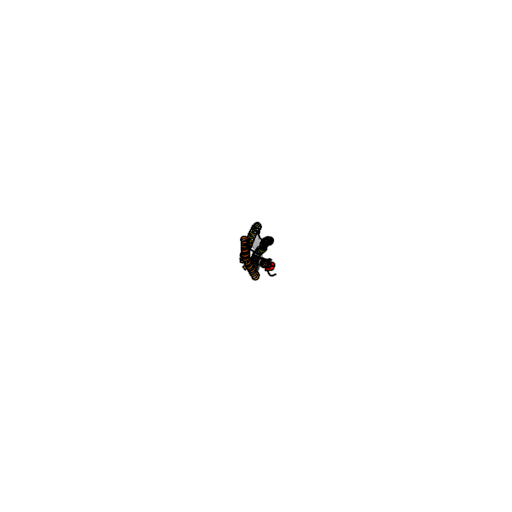1
ATOM 1807 C C . ILE A 1 213 ? -6.108 -4.893 20.414 1.00 79.69 213 ILE A C 1
ATOM 1809 O O . ILE A 1 213 ? -5.250 -4.018 20.378 1.00 79.69 213 ILE A O 1
ATOM 1813 N N . ALA A 1 214 ? -6.627 -5.351 21.547 1.00 77.25 214 ALA A N 1
ATOM 1814 C CA . ALA A 1 214 ? -6.275 -4.910 22.880 1.00 77.25 214 ALA A CA 1
ATOM 1815 C C . ALA A 1 214 ? -4.908 -5.438 23.326 1.00 77.25 214 ALA A C 1
ATOM 1817 O O . ALA A 1 214 ? -4.557 -6.585 23.045 1.00 77.25 214 ALA A O 1
ATOM 1818 N N . ASP A 1 215 ? -4.208 -4.650 24.141 1.00 81.44 215 ASP A N 1
ATOM 1819 C CA . ASP A 1 215 ? -3.113 -5.170 24.957 1.00 81.44 215 ASP A CA 1
ATOM 1820 C C . ASP A 1 215 ? -3.641 -6.263 25.896 1.00 81.44 215 ASP A C 1
ATOM 1822 O O . ASP A 1 215 ? -4.691 -6.096 26.525 1.00 81.44 215 ASP A O 1
ATOM 1826 N N . GLU A 1 216 ? -2.889 -7.356 26.041 1.00 85.31 216 GLU A N 1
ATOM 1827 C CA . GLU A 1 216 ? -3.296 -8.536 26.821 1.00 85.31 216 GLU A CA 1
ATOM 1828 C C . GLU A 1 216 ? -3.738 -8.170 28.245 1.00 85.31 216 GLU A C 1
ATOM 1830 O O . GLU A 1 216 ? -4.794 -8.598 28.711 1.00 85.31 216 GLU A O 1
ATOM 1835 N N . LYS A 1 217 ? -2.977 -7.292 28.907 1.00 85.62 217 LYS A N 1
ATOM 1836 C CA . LYS A 1 217 ? -3.305 -6.804 30.249 1.00 85.62 217 LYS A CA 1
ATOM 1837 C C . LYS A 1 217 ? -4.649 -6.071 30.279 1.00 85.62 217 LYS A C 1
ATOM 1839 O O . LYS A 1 217 ? -5.478 -6.349 31.139 1.00 85.62 217 LYS A O 1
ATOM 1844 N N . CYS A 1 218 ? -4.872 -5.157 29.336 1.00 84.06 218 CYS A N 1
ATOM 1845 C CA . CYS A 1 218 ? -6.099 -4.367 29.289 1.00 84.06 218 CYS A CA 1
ATOM 1846 C C . CYS A 1 218 ? -7.318 -5.253 28.992 1.00 84.06 218 CYS A C 1
ATOM 1848 O O . CYS A 1 218 ? -8.359 -5.114 29.633 1.00 84.06 218 CYS A O 1
ATOM 1850 N N . TYR A 1 219 ? -7.170 -6.212 28.074 1.00 88.44 219 TYR A N 1
ATOM 1851 C CA . TYR A 1 219 ? -8.206 -7.194 27.774 1.00 88.44 219 TYR A CA 1
ATOM 1852 C C . TYR A 1 219 ? -8.606 -8.007 29.014 1.00 88.44 219 TYR A C 1
ATOM 1854 O O . TYR A 1 219 ? -9.792 -8.084 29.341 1.00 88.44 219 TYR A O 1
ATOM 1862 N N . GLU A 1 220 ? -7.634 -8.576 29.732 1.00 89.38 220 GLU A N 1
ATOM 1863 C CA . GLU A 1 220 ? -7.908 -9.390 30.923 1.00 89.38 220 GLU A CA 1
ATOM 1864 C C . GLU A 1 220 ? -8.453 -8.561 32.094 1.00 89.38 220 GLU A C 1
ATOM 1866 O O . GLU A 1 220 ? -9.311 -9.036 32.842 1.00 89.38 220 GLU A O 1
ATOM 1871 N N . ASP A 1 221 ? -8.010 -7.312 32.257 1.00 89.38 221 ASP A N 1
ATOM 1872 C CA . ASP A 1 221 ? -8.556 -6.404 33.268 1.00 89.38 221 ASP A CA 1
ATOM 1873 C C . ASP A 1 221 ? -10.039 -6.088 32.985 1.00 89.38 221 ASP A C 1
ATOM 1875 O O . ASP A 1 221 ? -10.883 -6.236 33.871 1.00 89.38 221 ASP A O 1
ATOM 1879 N N . VAL A 1 222 ? -10.400 -5.741 31.743 1.00 88.88 222 VAL A N 1
ATOM 1880 C CA . VAL A 1 222 ? -11.797 -5.446 31.358 1.00 88.88 222 VAL A CA 1
ATOM 1881 C C . VAL A 1 222 ? -12.683 -6.684 31.460 1.00 88.88 222 VAL A C 1
ATOM 1883 O O . VAL A 1 222 ? -13.795 -6.605 31.983 1.00 88.88 222 VAL A O 1
ATOM 1886 N N . LYS A 1 223 ? -12.198 -7.843 31.009 1.00 91.75 223 LYS A N 1
ATOM 1887 C CA . LYS A 1 223 ? -12.931 -9.109 31.112 1.00 91.75 223 LYS A CA 1
ATOM 1888 C C . LYS A 1 223 ? -13.239 -9.466 32.569 1.00 91.75 223 LYS A C 1
ATOM 1890 O O . LYS A 1 223 ? -14.376 -9.801 32.892 1.00 91.75 223 LYS A O 1
ATOM 1895 N N . ARG A 1 224 ? -12.253 -9.340 33.458 1.00 93.12 224 ARG A N 1
ATOM 1896 C CA . ARG A 1 224 ? -12.407 -9.627 34.890 1.00 93.12 224 ARG A CA 1
ATOM 1897 C C . ARG A 1 224 ? -13.413 -8.700 35.562 1.00 93.12 224 ARG A C 1
ATOM 1899 O O . ARG A 1 224 ? -14.249 -9.167 36.332 1.00 93.12 224 ARG A O 1
ATOM 1906 N N . GLU A 1 225 ? -13.347 -7.398 35.288 1.00 93.25 225 GLU A N 1
ATOM 1907 C CA . GLU A 1 225 ? -14.311 -6.443 35.848 1.00 93.25 225 GLU A CA 1
ATOM 1908 C C . GLU A 1 225 ? -15.723 -6.667 35.284 1.00 93.25 225 GLU A C 1
ATOM 1910 O O . GLU A 1 225 ? -16.701 -6.596 36.027 1.00 93.25 225 GLU A O 1
ATOM 1915 N N . LEU A 1 226 ? -15.852 -7.056 34.011 1.00 93.50 226 LEU A N 1
ATOM 1916 C CA . LEU A 1 226 ? -17.140 -7.440 33.432 1.00 93.50 226 LEU A CA 1
ATOM 1917 C C . LEU A 1 226 ? -17.748 -8.663 34.141 1.00 93.50 226 LEU A C 1
ATOM 1919 O O . LEU A 1 226 ? -18.931 -8.650 34.482 1.00 93.50 226 LEU A O 1
ATOM 1923 N N . GLU A 1 227 ? -16.953 -9.707 34.387 1.00 94.38 227 GLU A N 1
ATOM 1924 C CA . GLU A 1 227 ? -17.390 -10.922 35.091 1.00 94.38 227 GLU A CA 1
ATOM 1925 C C . GLU A 1 227 ? -17.797 -10.631 36.545 1.00 94.38 227 GLU A C 1
ATOM 1927 O O . GLU A 1 227 ? -18.825 -11.134 37.022 1.00 94.38 227 GLU A O 1
ATOM 1932 N N . LYS A 1 228 ? -17.039 -9.770 37.240 1.00 94.44 228 LYS A N 1
ATOM 1933 C CA . LYS A 1 228 ? -17.394 -9.282 38.582 1.00 94.44 228 LYS A CA 1
ATOM 1934 C C . LYS A 1 228 ? -18.735 -8.558 38.568 1.00 94.44 228 LYS A C 1
ATOM 1936 O O . LYS A 1 228 ? -19.602 -8.894 39.374 1.00 94.44 228 LYS A O 1
ATOM 1941 N N . LEU A 1 229 ? -18.943 -7.631 37.630 1.00 94.12 229 LEU A N 1
ATOM 1942 C CA . LEU A 1 229 ? -20.181 -6.855 37.545 1.00 94.12 229 LEU A CA 1
ATOM 1943 C C . LEU A 1 229 ? -21.388 -7.737 37.209 1.00 94.12 229 LEU A C 1
ATOM 1945 O O . LEU A 1 229 ? -22.439 -7.615 37.831 1.00 94.12 229 LEU A O 1
ATOM 1949 N N . GLN A 1 230 ? -21.241 -8.681 36.277 1.00 93.81 230 GLN A N 1
ATOM 1950 C CA . GLN A 1 230 ? -22.292 -9.654 35.961 1.00 93.81 230 GLN A CA 1
ATOM 1951 C C . GLN A 1 230 ? -22.659 -10.520 37.174 1.00 93.81 230 GLN A C 1
ATOM 1953 O O . GLN A 1 230 ? -23.831 -10.827 37.393 1.00 93.81 230 GLN A O 1
ATOM 1958 N N . THR A 1 231 ? -21.668 -10.911 37.976 1.00 93.94 231 THR A N 1
ATOM 1959 C CA . THR A 1 231 ? -21.896 -11.673 39.211 1.00 93.94 231 THR A CA 1
ATOM 1960 C C . THR A 1 231 ? -22.602 -10.819 40.263 1.00 93.94 231 THR A C 1
ATOM 1962 O O . THR A 1 231 ? -23.584 -11.270 40.856 1.00 93.94 231 THR A O 1
ATOM 1965 N N . ALA A 1 232 ? -22.169 -9.568 40.437 1.00 92.50 232 ALA A N 1
ATOM 1966 C CA . ALA A 1 232 ? -22.810 -8.607 41.326 1.00 92.50 232 ALA A CA 1
ATOM 1967 C C . ALA A 1 232 ? -24.280 -8.384 40.945 1.00 92.50 232 ALA A C 1
ATOM 1969 O O . ALA A 1 232 ? -25.144 -8.451 41.812 1.00 92.50 232 ALA A O 1
ATOM 1970 N N . MET A 1 233 ? -24.595 -8.239 39.653 1.00 93.31 233 MET A N 1
ATOM 1971 C CA . MET A 1 233 ? -25.973 -8.038 39.181 1.00 93.31 233 MET A CA 1
ATOM 1972 C C . MET A 1 233 ? -26.886 -9.244 39.432 1.00 93.31 233 MET A C 1
ATOM 1974 O O . MET A 1 233 ? -28.064 -9.065 39.747 1.00 93.31 233 MET A O 1
ATOM 1978 N N . LYS A 1 234 ? -26.356 -10.472 39.368 1.00 93.50 234 LYS A N 1
ATOM 1979 C CA . LYS A 1 234 ? -27.104 -11.682 39.753 1.00 93.50 234 LYS A CA 1
ATOM 1980 C C . LYS A 1 234 ? -27.401 -11.723 41.251 1.00 93.50 234 LYS A C 1
ATOM 1982 O O . LYS A 1 234 ? -28.482 -12.151 41.647 1.00 93.50 234 LYS A O 1
ATOM 1987 N N . ASN A 1 235 ? -26.448 -11.309 42.084 1.00 92.44 235 ASN A N 1
ATOM 1988 C CA . ASN A 1 235 ? -26.639 -11.258 43.535 1.00 92.44 235 ASN A CA 1
ATOM 1989 C C . ASN A 1 235 ? -27.601 -10.127 43.924 1.00 92.44 235 ASN A C 1
ATOM 1991 O O . ASN A 1 235 ? -28.510 -10.348 44.718 1.00 92.44 235 ASN A O 1
ATOM 1995 N N . PHE A 1 236 ? -27.473 -8.968 43.279 1.00 92.25 236 PHE A N 1
ATOM 1996 C CA . PHE A 1 236 ? -28.364 -7.821 43.433 1.00 92.25 236 PHE A CA 1
ATOM 1997 C C . PHE A 1 236 ? -29.820 -8.190 43.131 1.00 92.25 236 PHE A C 1
ATOM 1999 O O . PHE A 1 236 ? -30.714 -7.901 43.920 1.00 92.25 236 PHE A O 1
ATOM 2006 N N . GLU A 1 237 ? -30.065 -8.914 42.033 1.00 93.06 237 GLU A N 1
ATOM 2007 C CA . GLU A 1 237 ? -31.404 -9.404 41.697 1.00 93.06 237 GLU A CA 1
ATOM 2008 C C . GLU A 1 237 ? -31.971 -10.337 42.773 1.00 93.06 237 GLU A C 1
ATOM 2010 O O . GLU A 1 237 ? -33.131 -10.195 43.154 1.00 93.06 237 GLU A O 1
ATOM 2015 N N . LYS A 1 238 ? -31.168 -11.268 43.305 1.00 92.69 238 LYS A N 1
ATOM 2016 C CA . LYS A 1 238 ? -31.613 -12.157 44.390 1.00 92.69 238 LYS A CA 1
ATOM 2017 C C . LYS A 1 238 ? -32.003 -11.366 45.638 1.00 92.69 238 LYS A C 1
ATOM 2019 O O . LYS A 1 238 ? -33.069 -11.624 46.197 1.00 92.69 238 LYS A O 1
ATOM 2024 N N . ALA A 1 239 ? -31.178 -10.401 46.042 1.00 90.75 239 ALA A N 1
ATOM 2025 C CA . ALA A 1 239 ? -31.424 -9.573 47.217 1.00 90.75 239 ALA A CA 1
ATOM 2026 C C . ALA A 1 239 ? -32.681 -8.696 47.047 1.00 90.75 239 ALA A C 1
ATOM 2028 O O . ALA A 1 239 ? -33.540 -8.677 47.927 1.00 90.75 239 ALA A O 1
ATOM 2029 N N . ILE A 1 240 ? -32.873 -8.076 45.876 1.00 90.25 240 ILE A N 1
ATOM 2030 C CA . ILE A 1 240 ? -34.082 -7.289 45.568 1.00 90.25 240 ILE A CA 1
ATOM 2031 C C . ILE A 1 240 ? -35.334 -8.162 45.512 1.00 90.25 240 ILE A C 1
ATOM 2033 O O . ILE A 1 240 ? -36.388 -7.776 46.016 1.00 90.25 240 ILE A O 1
ATOM 2037 N N . LEU A 1 241 ? -35.261 -9.351 44.909 1.00 90.75 241 LEU A N 1
ATOM 2038 C CA . LEU A 1 241 ? -36.403 -10.265 44.874 1.00 90.75 241 LEU A CA 1
ATOM 2039 C C . LEU A 1 241 ? -36.766 -10.770 46.274 1.00 90.75 241 LEU A C 1
ATOM 2041 O O . LEU A 1 241 ? -37.950 -10.969 46.554 1.00 90.75 241 LEU A O 1
ATOM 2045 N N . ASN A 1 242 ? -35.779 -10.950 47.154 1.00 88.06 242 ASN A N 1
ATOM 2046 C CA . ASN A 1 242 ? -36.016 -11.243 48.563 1.00 88.06 242 ASN A CA 1
ATOM 2047 C C . ASN A 1 242 ? -36.684 -10.056 49.264 1.00 88.06 242 ASN A C 1
ATOM 2049 O O . ASN A 1 242 ? -37.734 -10.256 49.869 1.00 88.06 242 ASN A O 1
ATOM 2053 N N . LEU A 1 243 ? -36.179 -8.829 49.086 1.00 86.12 243 LEU A N 1
ATOM 2054 C CA . LEU A 1 243 ? -36.809 -7.605 49.597 1.00 86.12 243 LEU A CA 1
ATOM 2055 C C . LEU A 1 243 ? -38.280 -7.505 49.152 1.00 86.12 243 LEU A C 1
ATOM 2057 O O . LEU A 1 243 ? -39.177 -7.358 49.983 1.00 86.12 243 LEU A O 1
ATOM 2061 N N . ARG A 1 244 ? -38.552 -7.715 47.855 1.00 88.62 244 ARG A N 1
ATOM 2062 C CA . ARG A 1 244 ? -39.907 -7.737 47.279 1.00 88.62 244 ARG A CA 1
ATOM 2063 C C . ARG A 1 244 ? -40.817 -8.759 47.962 1.00 88.62 244 ARG A C 1
ATOM 2065 O O . ARG A 1 244 ? -41.987 -8.470 48.210 1.00 88.62 244 ARG A O 1
ATOM 2072 N N . LYS A 1 245 ? -40.314 -9.968 48.235 1.00 87.38 245 LYS A N 1
ATOM 2073 C CA . LYS A 1 245 ? -41.076 -11.016 48.937 1.00 87.38 245 LYS A CA 1
ATOM 2074 C C . LYS A 1 245 ? -41.376 -10.608 50.377 1.00 87.38 245 LYS A C 1
ATOM 2076 O O . LYS A 1 245 ? -42.513 -10.772 50.809 1.00 87.38 245 LYS A O 1
ATOM 2081 N N . THR A 1 246 ? -40.398 -10.053 51.086 1.00 82.00 246 THR A N 1
ATOM 2082 C CA . THR A 1 246 ? -40.549 -9.626 52.481 1.00 82.00 246 THR A CA 1
ATOM 2083 C C . THR A 1 246 ? -41.601 -8.522 52.621 1.00 82.00 246 THR A C 1
ATOM 2085 O O . THR A 1 246 ? -42.509 -8.652 53.442 1.00 82.00 246 THR A O 1
ATOM 2088 N N . ILE A 1 247 ? -41.576 -7.519 51.732 1.00 81.19 247 ILE A N 1
ATOM 2089 C CA . ILE A 1 247 ? -42.583 -6.442 51.653 1.00 81.19 247 ILE A CA 1
ATOM 2090 C C . ILE A 1 247 ? -43.991 -7.004 51.398 1.00 81.19 247 ILE A C 1
ATOM 2092 O O . ILE A 1 247 ? -44.958 -6.634 52.074 1.00 81.19 247 ILE A O 1
ATOM 2096 N N . LYS A 1 248 ? -44.127 -7.939 50.444 1.00 83.12 248 LYS A N 1
ATOM 2097 C CA . LYS A 1 248 ? -45.419 -8.583 50.141 1.00 83.12 248 LYS A CA 1
ATOM 2098 C C . LYS A 1 248 ? -45.975 -9.348 51.342 1.00 83.12 248 LYS A C 1
ATOM 2100 O O . LYS A 1 248 ? -47.173 -9.265 51.601 1.00 83.12 248 LYS A O 1
ATOM 2105 N N . LEU A 1 249 ? -45.117 -10.057 52.074 1.00 81.19 249 LEU A N 1
ATOM 2106 C CA . LEU A 1 249 ? -45.499 -10.900 53.209 1.00 81.19 249 LEU A CA 1
ATOM 2107 C C . LEU A 1 249 ? -45.706 -10.136 54.523 1.00 81.19 249 LEU A C 1
ATOM 2109 O O . LEU A 1 249 ? -46.116 -10.759 55.496 1.00 81.19 249 LEU A O 1
ATOM 2113 N N . ASN A 1 250 ? -45.490 -8.813 54.563 1.00 71.12 250 ASN A N 1
ATOM 2114 C CA . ASN A 1 250 ? -45.579 -8.023 55.803 1.00 71.12 250 ASN A CA 1
ATOM 2115 C C . ASN A 1 250 ? -44.595 -8.474 56.896 1.00 71.12 250 ASN A C 1
ATOM 2117 O O . ASN A 1 250 ? -44.809 -8.214 58.079 1.00 71.12 250 ASN A O 1
ATOM 2121 N N . ASN A 1 251 ? -43.524 -9.162 56.507 1.00 66.31 251 ASN A N 1
ATOM 2122 C CA . ASN A 1 251 ? -42.529 -9.625 57.457 1.00 66.31 251 ASN A CA 1
ATOM 2123 C C . ASN A 1 251 ? -41.613 -8.457 57.847 1.00 66.31 251 ASN A C 1
ATOM 2125 O O . ASN A 1 251 ? -41.275 -7.649 56.978 1.00 66.31 251 ASN A O 1
ATOM 2129 N N . PRO A 1 252 ? -41.169 -8.377 59.114 1.00 62.81 252 PRO A N 1
ATOM 2130 C CA . PRO A 1 252 ? -40.067 -7.495 59.461 1.00 62.81 252 PRO A CA 1
ATOM 2131 C C . PRO A 1 252 ? -38.861 -7.889 58.608 1.00 62.81 252 PRO A C 1
ATOM 2133 O O . PRO A 1 252 ? -38.524 -9.071 58.495 1.00 62.81 252 PRO A O 1
ATOM 2136 N N . ILE A 1 253 ? -38.253 -6.907 57.950 1.00 61.94 253 ILE A N 1
ATOM 2137 C CA . ILE A 1 253 ? -37.045 -7.143 57.170 1.00 61.94 253 ILE A CA 1
ATOM 2138 C C . ILE A 1 253 ? -35.936 -7.487 58.146 1.00 61.94 253 ILE A C 1
ATOM 2140 O O . ILE A 1 253 ? -35.630 -6.730 59.063 1.00 61.94 253 ILE A O 1
ATOM 2144 N N . GLU A 1 254 ? -35.350 -8.667 57.962 1.00 59.66 254 GLU A N 1
ATOM 2145 C CA . GLU A 1 254 ? -34.117 -9.004 58.651 1.00 59.66 254 GLU A CA 1
ATOM 2146 C C . GLU A 1 254 ? -33.106 -7.904 58.329 1.00 59.66 254 GLU A C 1
ATOM 2148 O O . GLU A 1 254 ? -32.860 -7.612 57.155 1.00 59.66 254 GLU A O 1
ATOM 2153 N N . GLY A 1 255 ? -32.514 -7.302 59.362 1.00 59.44 255 GLY A N 1
ATOM 2154 C CA . GLY A 1 255 ? -31.589 -6.175 59.223 1.00 59.44 255 GLY A CA 1
ATOM 2155 C C . GLY A 1 255 ? -30.369 -6.443 58.331 1.00 59.44 255 GLY A C 1
ATOM 2156 O O . GLY A 1 255 ? -29.572 -5.540 58.136 1.00 59.44 255 GLY A O 1
ATOM 2157 N N . ALA A 1 256 ? -30.212 -7.650 57.779 1.00 62.59 256 ALA A N 1
ATOM 2158 C CA . ALA A 1 256 ? -29.171 -8.033 56.835 1.00 62.59 256 ALA A CA 1
ATOM 2159 C C . ALA A 1 256 ? -29.495 -7.735 55.353 1.00 62.59 256 ALA A C 1
ATOM 2161 O O . ALA A 1 256 ? -28.555 -7.588 54.575 1.00 62.59 256 ALA A O 1
ATOM 2162 N N . ILE A 1 257 ? -30.769 -7.604 54.941 1.00 77.75 257 ILE A N 1
ATOM 2163 C CA . ILE A 1 257 ? -31.126 -7.495 53.505 1.00 77.75 257 ILE A CA 1
ATOM 2164 C C . ILE A 1 257 ? -30.649 -6.168 52.892 1.00 77.75 257 ILE A C 1
ATOM 2166 O O . ILE A 1 257 ? -30.031 -6.166 51.830 1.00 77.75 257 ILE A O 1
ATOM 2170 N N . LEU A 1 258 ? -30.903 -5.032 53.548 1.00 80.12 258 LEU A N 1
ATOM 2171 C CA . LEU A 1 258 ? -30.466 -3.723 53.039 1.00 80.12 258 LEU A CA 1
ATOM 2172 C C . LEU A 1 258 ? -28.943 -3.537 53.092 1.00 80.12 258 LEU A C 1
ATOM 2174 O O . LEU A 1 258 ? -28.376 -3.103 52.089 1.00 80.12 258 LEU A O 1
ATOM 2178 N N . PRO A 1 259 ? -28.235 -3.925 54.175 1.00 84.06 259 PRO A N 1
ATOM 2179 C CA . PRO A 1 259 ? -26.774 -3.927 54.172 1.00 84.06 259 PRO A CA 1
ATOM 2180 C C . PRO A 1 259 ? -26.156 -4.795 53.073 1.00 84.06 259 PRO A C 1
ATOM 2182 O O . PRO A 1 259 ? -25.126 -4.413 52.518 1.00 84.06 259 PRO A O 1
ATOM 2185 N N . GLU A 1 260 ? -26.774 -5.930 52.724 1.00 87.31 260 GLU A N 1
ATOM 2186 C CA . GLU A 1 260 ? -26.331 -6.762 51.600 1.00 87.31 260 GLU A CA 1
ATOM 2187 C C . GLU A 1 260 ? -26.442 -6.000 50.271 1.00 87.31 260 GLU A C 1
ATOM 2189 O O . GLU A 1 260 ? -25.473 -5.945 49.511 1.00 87.31 260 GLU A O 1
ATOM 2194 N N . ILE A 1 261 ? -27.583 -5.354 50.007 1.00 87.94 261 ILE A N 1
ATOM 2195 C CA . ILE A 1 261 ? -27.782 -4.577 48.776 1.00 87.94 261 ILE A CA 1
ATOM 2196 C C . ILE A 1 261 ? -26.819 -3.380 48.718 1.00 87.94 261 ILE A C 1
ATOM 2198 O O . ILE A 1 261 ? -26.163 -3.172 47.693 1.00 87.94 261 ILE A O 1
ATOM 2202 N N . ASN A 1 262 ? -26.653 -2.658 49.829 1.00 87.25 262 ASN A N 1
ATOM 2203 C CA . ASN A 1 262 ? -25.714 -1.540 49.945 1.00 87.25 262 ASN A CA 1
ATOM 2204 C C . ASN A 1 262 ? -24.268 -1.981 49.688 1.00 87.25 262 ASN A C 1
ATOM 2206 O O . ASN A 1 262 ? -23.543 -1.329 48.935 1.00 87.25 262 ASN A O 1
ATOM 2210 N N . SER A 1 263 ? -23.862 -3.136 50.222 1.00 90.25 263 SER A N 1
ATOM 2211 C CA . SER A 1 263 ? -22.542 -3.717 49.953 1.00 90.25 263 SER A CA 1
ATOM 2212 C C . SER A 1 263 ? -22.338 -4.045 48.467 1.00 90.25 263 SER A C 1
ATOM 2214 O O . SER A 1 263 ? -21.273 -3.765 47.901 1.00 90.25 263 SER A O 1
ATOM 2216 N N . ILE A 1 264 ? -23.362 -4.587 47.798 1.00 91.31 264 ILE A N 1
ATOM 2217 C CA . ILE A 1 264 ? -23.307 -4.887 46.361 1.00 91.31 264 ILE A CA 1
ATOM 2218 C C . ILE A 1 264 ? -23.189 -3.600 45.535 1.00 91.31 264 ILE A C 1
ATOM 2220 O O . ILE A 1 264 ? -22.378 -3.554 44.610 1.00 91.31 264 ILE A O 1
ATOM 2224 N N . ILE A 1 265 ? -23.934 -2.543 45.871 1.00 90.19 265 ILE A N 1
ATOM 2225 C CA . ILE A 1 265 ? -23.847 -1.255 45.167 1.00 90.19 265 ILE A CA 1
ATOM 2226 C C . ILE A 1 265 ? -22.468 -0.622 45.349 1.00 90.19 265 ILE A C 1
ATOM 2228 O O . ILE A 1 265 ? -21.825 -0.276 44.358 1.00 90.19 265 ILE A O 1
ATOM 2232 N N . SER A 1 266 ? -21.970 -0.530 46.585 1.00 88.31 266 SER A N 1
ATOM 2233 C CA . SER A 1 266 ? -20.658 0.074 46.852 1.00 88.31 266 SER A CA 1
ATOM 2234 C C . SER A 1 266 ? -19.509 -0.693 46.188 1.00 88.31 266 SER A C 1
ATOM 2236 O O . SER A 1 266 ? -18.577 -0.085 45.668 1.00 88.31 266 SER A O 1
ATOM 2238 N N . SER A 1 267 ? -19.560 -2.029 46.167 1.00 89.00 267 SER A N 1
ATOM 2239 C CA . SER A 1 267 ? -18.536 -2.832 45.477 1.00 89.00 267 SER A CA 1
ATOM 2240 C C . SER A 1 267 ? -18.629 -2.722 43.951 1.00 89.00 267 SER A C 1
ATOM 2242 O O . SER A 1 267 ? -17.602 -2.703 43.269 1.00 89.00 267 SER A O 1
ATOM 2244 N N . SER A 1 268 ? -19.843 -2.584 43.414 1.00 91.94 268 SER A N 1
ATOM 2245 C CA . SER A 1 268 ? -20.074 -2.426 41.977 1.00 91.94 268 SER A CA 1
ATOM 2246 C C . SER A 1 268 ? -19.580 -1.080 41.445 1.00 91.94 268 SER A C 1
ATOM 2248 O O . SER A 1 268 ? -19.140 -1.034 40.301 1.00 91.94 268 SER A O 1
ATOM 2250 N N . ASP A 1 269 ? -19.550 -0.017 42.256 1.00 90.06 269 ASP A N 1
ATOM 2251 C CA . ASP A 1 269 ? -18.966 1.277 41.860 1.00 90.06 269 ASP A CA 1
ATOM 2252 C C . ASP A 1 269 ? -17.502 1.168 41.453 1.00 90.06 269 ASP A C 1
ATOM 2254 O O . ASP A 1 269 ? -17.096 1.664 40.401 1.00 90.06 269 ASP A O 1
ATOM 2258 N N . ALA A 1 270 ? -16.703 0.492 42.279 1.00 89.75 270 ALA A N 1
ATOM 2259 C CA . ALA A 1 270 ? -15.293 0.284 41.986 1.00 89.75 270 ALA A CA 1
ATOM 2260 C C . ALA A 1 270 ? -15.124 -0.531 40.698 1.00 89.75 270 ALA A C 1
ATOM 2262 O O . ALA A 1 270 ? -14.290 -0.202 39.856 1.00 89.75 270 ALA A O 1
ATOM 2263 N N . THR A 1 271 ? -15.948 -1.564 40.515 1.00 92.19 271 THR A N 1
ATOM 2264 C CA . THR A 1 271 ? -15.916 -2.398 39.312 1.00 92.19 271 THR A CA 1
ATOM 2265 C C . THR A 1 271 ? -16.349 -1.641 38.058 1.00 92.19 271 THR A C 1
ATOM 2267 O O . THR A 1 271 ? -15.691 -1.775 37.030 1.00 92.19 271 THR A O 1
ATOM 2270 N N . VAL A 1 272 ? -17.394 -0.812 38.117 1.00 92.06 272 VAL A N 1
ATOM 2271 C CA . VAL A 1 272 ? -17.840 0.011 36.981 1.00 92.06 272 VAL A CA 1
ATOM 2272 C C . VAL A 1 272 ? -16.775 1.037 36.608 1.00 92.06 272 VAL A C 1
ATOM 2274 O O . VAL A 1 272 ? -16.426 1.134 35.435 1.00 92.06 272 VAL A O 1
ATOM 2277 N N . ASN A 1 273 ? -16.184 1.721 37.591 1.00 91.12 273 ASN A N 1
ATOM 2278 C CA . ASN A 1 273 ? -15.090 2.663 37.349 1.00 91.12 273 ASN A CA 1
ATOM 2279 C C . ASN A 1 273 ? -13.876 1.982 36.707 1.00 91.12 273 ASN A C 1
ATOM 2281 O O . ASN A 1 273 ? -13.328 2.476 35.725 1.00 91.12 273 ASN A O 1
ATOM 2285 N N . ASN A 1 274 ? -13.462 0.819 37.214 1.00 89.88 274 ASN A N 1
ATOM 2286 C CA . ASN A 1 274 ? -12.344 0.084 36.622 1.00 89.88 274 ASN A CA 1
ATOM 2287 C C . ASN A 1 274 ? -12.680 -0.402 35.205 1.00 89.88 274 ASN A C 1
ATOM 2289 O O . ASN A 1 274 ? -11.846 -0.313 34.302 1.00 89.88 274 ASN A O 1
ATOM 2293 N N . LEU A 1 275 ? -13.911 -0.872 34.986 1.00 90.06 275 LEU A N 1
ATOM 2294 C CA . LEU A 1 275 ? -14.382 -1.310 33.678 1.00 90.06 275 LEU A CA 1
ATOM 2295 C C . LEU A 1 275 ? -14.358 -0.166 32.655 1.00 90.06 275 LEU A C 1
ATOM 2297 O O . LEU A 1 275 ? -14.001 -0.416 31.508 1.00 90.06 275 LEU A O 1
ATOM 2301 N N . THR A 1 276 ? -14.690 1.068 33.046 1.00 88.12 276 THR A N 1
ATOM 2302 C CA . THR A 1 276 ? -14.696 2.229 32.142 1.00 88.12 276 THR A CA 1
ATOM 2303 C C . THR A 1 276 ? -13.333 2.883 31.953 1.00 88.12 276 THR A C 1
ATOM 2305 O O . THR A 1 276 ? -13.039 3.331 30.845 1.00 88.12 276 THR A O 1
ATOM 2308 N N . ILE A 1 277 ? -12.469 2.894 32.972 1.00 86.75 277 ILE A N 1
ATOM 2309 C CA . ILE A 1 277 ? -11.127 3.491 32.894 1.00 86.75 277 ILE A CA 1
ATOM 2310 C C . ILE A 1 277 ? -10.175 2.629 32.063 1.00 86.75 277 ILE A C 1
ATOM 2312 O O . ILE A 1 277 ? -9.448 3.164 31.226 1.00 86.75 277 ILE A O 1
ATOM 2316 N N . ASN A 1 278 ? -10.178 1.306 32.249 1.00 81.56 278 ASN A N 1
ATOM 2317 C CA . ASN A 1 278 ? -9.202 0.421 31.604 1.00 81.56 278 ASN A CA 1
ATOM 2318 C C . ASN A 1 278 ? -9.183 0.551 30.066 1.00 81.56 278 ASN A C 1
ATOM 2320 O O . ASN A 1 278 ? -8.098 0.732 29.511 1.00 81.56 278 ASN A O 1
ATOM 2324 N N . PRO A 1 279 ? -10.331 0.576 29.358 1.00 80.44 279 PRO A N 1
ATOM 2325 C CA . PRO A 1 279 ? -10.365 0.862 27.928 1.00 80.44 279 PRO A CA 1
ATOM 2326 C C . PRO A 1 279 ? -9.813 2.225 27.544 1.00 80.44 279 PRO A C 1
ATOM 2328 O O . PRO A 1 279 ? -9.241 2.355 26.466 1.00 80.44 279 PRO A O 1
ATOM 2331 N N . MET A 1 280 ? -9.980 3.246 28.388 1.00 80.12 280 MET A N 1
ATOM 2332 C CA . MET A 1 280 ? -9.527 4.608 28.093 1.00 80.12 280 MET A CA 1
ATOM 2333 C C . MET A 1 280 ? -8.009 4.727 28.055 1.00 80.12 280 MET A C 1
ATOM 2335 O O . MET A 1 280 ? -7.506 5.585 27.333 1.00 80.12 280 MET A O 1
ATOM 2339 N N . LEU A 1 281 ? -7.300 3.833 28.750 1.00 77.75 281 LEU A N 1
ATOM 2340 C CA . LEU A 1 281 ? -5.840 3.752 28.740 1.00 77.75 281 LEU A CA 1
ATOM 2341 C C . LEU A 1 281 ? -5.276 3.240 27.408 1.00 77.75 281 LEU A C 1
ATOM 2343 O O . LEU A 1 281 ? -4.086 3.412 27.149 1.00 77.75 281 LEU A O 1
ATOM 2347 N N . MET A 1 282 ? -6.105 2.632 26.551 1.00 73.44 282 MET A N 1
ATOM 2348 C CA . MET A 1 282 ? -5.663 2.235 25.219 1.00 73.44 282 MET A CA 1
ATOM 2349 C C . MET A 1 282 ? -5.395 3.453 24.346 1.00 73.44 282 MET A C 1
ATOM 2351 O O . MET A 1 282 ? -6.238 4.351 24.212 1.00 73.44 282 MET A O 1
ATOM 2355 N N . LYS A 1 283 ? -4.240 3.411 23.689 1.00 70.12 283 LYS A N 1
ATOM 2356 C CA . LYS A 1 283 ? -3.821 4.371 22.677 1.00 70.12 283 LYS A CA 1
ATOM 2357 C C . LYS A 1 283 ? -4.840 4.413 21.542 1.00 70.12 283 LYS A C 1
ATOM 2359 O O . LYS A 1 283 ? -5.275 3.380 21.039 1.00 70.12 283 LYS A O 1
ATOM 2364 N N . THR A 1 284 ? -5.249 5.618 21.167 1.00 66.56 284 THR A N 1
ATOM 2365 C CA . THR A 1 284 ? -6.256 5.840 20.111 1.00 66.56 284 THR A CA 1
ATOM 2366 C C . THR A 1 284 ? -5.786 6.800 19.035 1.00 66.56 284 THR A C 1
ATOM 2368 O O . THR A 1 284 ? -6.514 7.021 18.065 1.00 66.56 284 THR A O 1
ATOM 2371 N N . SER A 1 285 ? -4.585 7.363 19.178 1.00 62.34 285 SER A N 1
ATOM 2372 C CA . SER A 1 285 ? -3.959 8.121 18.105 1.00 62.34 285 SER A CA 1
ATOM 2373 C C . SER A 1 285 ? -2.997 7.242 17.306 1.00 62.34 285 SER A C 1
ATOM 2375 O O . SER A 1 285 ? -2.350 6.326 17.815 1.00 62.34 285 SER A O 1
ATOM 2377 N N . PHE A 1 286 ? -2.910 7.533 16.012 1.00 58.34 286 PHE A N 1
ATOM 2378 C CA . PHE A 1 286 ? -2.001 6.839 15.107 1.00 58.34 286 PHE A CA 1
ATOM 2379 C C . PHE A 1 286 ? -0.529 7.046 15.507 1.00 58.34 286 PHE A C 1
ATOM 2381 O O . PHE A 1 286 ? 0.268 6.117 15.423 1.00 58.34 286 PHE A O 1
ATOM 2388 N N . GLN A 1 287 ? -0.188 8.235 16.018 1.00 59.69 287 GLN A N 1
ATOM 2389 C CA . GLN A 1 287 ? 1.148 8.562 16.531 1.00 59.69 287 GLN A CA 1
ATOM 2390 C C . GLN A 1 287 ? 1.523 7.686 17.732 1.00 59.69 287 GLN A C 1
ATOM 2392 O O . GLN A 1 287 ? 2.595 7.089 17.746 1.00 59.69 287 GLN A O 1
ATOM 2397 N N . GLU A 1 288 ? 0.602 7.507 18.681 1.00 63.31 288 GLU A N 1
ATOM 2398 C CA . GLU A 1 288 ? 0.825 6.665 19.857 1.00 63.31 288 GLU A CA 1
ATOM 2399 C C . GLU A 1 288 ? 1.071 5.188 19.501 1.00 63.31 288 GLU A C 1
ATOM 2401 O O . GLU A 1 288 ? 1.851 4.517 20.187 1.00 63.31 288 GLU A O 1
ATOM 2406 N N . MET A 1 289 ? 0.406 4.672 18.460 1.00 61.12 289 MET A N 1
ATOM 2407 C CA . MET A 1 289 ? 0.557 3.282 18.004 1.00 61.12 289 MET A CA 1
ATOM 2408 C C . MET A 1 289 ? 1.840 3.037 17.205 1.00 61.12 289 MET A C 1
ATOM 2410 O O . MET A 1 289 ? 2.324 1.909 17.181 1.00 61.12 289 MET A O 1
ATOM 2414 N N . LEU A 1 290 ? 2.404 4.071 16.578 1.00 58.12 290 LEU A N 1
ATOM 2415 C CA . LEU A 1 290 ? 3.680 3.978 15.862 1.00 58.12 290 LEU A CA 1
ATOM 2416 C C . LEU A 1 290 ? 4.910 4.028 16.785 1.00 58.12 290 LEU A C 1
ATOM 2418 O O . LEU A 1 290 ? 6.020 3.807 16.311 1.00 58.12 290 LEU A O 1
ATOM 2422 N N . GLY A 1 291 ? 4.732 4.262 18.091 1.00 51.44 291 GLY A N 1
ATOM 2423 C CA . GLY A 1 291 ? 5.823 4.214 19.071 1.00 51.44 291 GLY A CA 1
ATOM 2424 C C . GLY A 1 291 ? 6.753 5.432 19.071 1.00 51.44 291 GLY A C 1
ATOM 2425 O O . GLY A 1 291 ? 7.858 5.319 19.599 1.00 51.44 291 GLY A O 1
ATOM 2426 N N . ASN A 1 292 ? 6.303 6.564 18.517 1.00 40.75 292 ASN A N 1
ATOM 2427 C CA . ASN A 1 292 ? 6.995 7.857 18.577 1.00 40.75 292 ASN A CA 1
ATOM 2428 C C . ASN A 1 292 ? 6.382 8.777 19.634 1.00 40.75 292 ASN A C 1
ATOM 2430 O O . ASN A 1 292 ? 5.134 8.785 19.751 1.00 40.75 292 ASN A O 1
#

Radius of gyration: 75.58 Å; chains: 1; bounding box: 125×49×220 Å

Sequence (292 aa):
MDAEKINKEYEQELLLLQLNGMMKLHEEDRKHQEELRRNKQNHHYEMVRLRGKESEEQHKVQEFERKRVEESRRHESEMMDIERINLKEEEKLRDEKMKLFKENLKKEDESFRSEANQLQILFNESLMVHANLDKIEEIKTMKKIVLEVDTKWSDVKKSYELTEEVYFLTGEKLQPEDKEYLLQDIESLLAKKLSLEKHLCLVNKGLGKWKSIADEKCYEDVKRELEKLQTAMKNFEKAILNLRKTIKLNNPIEGAILPEINSIISSSDATVNNLTINPMLMKTSFQEMLGN

Foldseek 3Di:
DDPVVVVVVVVVVVVVVVVVVVVVVVVVVVVVVVVVVVVVVVVVVVVVVVVVVVVVVVVVVVVVVVVVVVVVVVVVVVVVVVVVVVVVVVVVVVVVVVVVVVVVVVVVVVVVVVVVVVVVVVVVVVVVVVVVLVLLVLLVVLLVLLVVLVVLLVQLVVLVVVLVVLCVVCVLPDDPVSLVVSLVSLVSSVVSLVVSVVSLVVNVVSLVVCVVRDDPVLSVQLVVLSVLLVVLSVQLVVLSVVVNVCSVVSHRDDPVSVVSNVVSSVVNVVSSVSNNVSSVPDDNDPVVVVPD

pLDDT: mean 86.6, std 10.25, range [40.75, 97.44]

Secondary structure (DSSP, 8-state):
--HHHHHHHHHHHHHHHHHHHHHHHHHHHHHHHHHHHHHHHHHHHHHHHHHHHHHHHHHHHHHHHHHHHHHHHHHHHHHHHHHHHHHHHHHHHHHHHHHHHHHHHHHHHHHHHHHHHHHHHHHHHHHHHHHHHHHHHHHHHHHHHHHHHHHHHHHHHHHHHHHHHHHHHTTT---HHHHHHHHHHHHHHHHHHHHHHHHHHHHHHHHHHHTTTS-HHHHHHHHHHHHHHHHHHHHHHHHHHHHHHHHHHTPPPPTTHHHHHHHHHHHHHHHHHHHHHHHHTS--SHHHHTT-

Organism: Caenorhabditis briggsae (NCBI:txid6238)